Protein AF-U2QZF7-F1 (afdb_monomer_lite)

Organism: NCBI:txid1358026

Sequence (308 aa):
RGEPVLGALAGLLAVGCAVSVSFPDTWRPTALLDFALPALGLVAVTAIVTIAENAITTKERPIGIMWDLMCFLPRAGHPYGPPCYAERVIPELRGRVVGWLETDLLKGKIVDGRDIRTETQRADDELAALGTAQRRKVVLSAHSLGGVLAVSCLFTLGADAKDGLRNVGLLTYGTQLRAFFGRFFPELFGGEVLGVRKSQGPSLWAADPWLKQVNRDQTAPPVVRPGDGPEPTLRELLTQPDGEIAWINLWRRTDYLGFPDDSYDDNDIDRGADEFGPTRYLVKVATHPGYPASAQYMTALRDLARKI

Secondary structure (DSSP, 8-state):
--HHHHHHHHHHHHHHHHHHHHS-GGGS-HHHHHHHHHHHHHHHHHHHHHHHHHTTT-SS-HHHHHHHHHHHS-GGG-TTSPPPTHHHHHHHHHHHHHHHHHTTTTTTTEETTEE---HHHHHHHHHHHHHS--S--EEEEEETTHHHHHHHHHHTSS--STT--TTEEEEEES--IIIIIHHH-HHHHSHHHHTSPPPPPPPSSSSSTTHHHHHHHHHSPPP-----SSS--HHHHTB-TTS-BSEEEEE-TT-SS---SS-SSS-SSEEEPPSB-SS-SS--B--SS-GGGSHHHHHHHHHHHHH-

Radius of gyration: 21.59 Å; chains: 1; bounding box: 57×53×60 Å

Foldseek 3Di:
DCVVVLVVLVVVVCVVLQCLQADAPVPPPPVVVVVVLVVVVVSVVVVLVVQVVVVVPDPDCPVVVVLLVQLCDPCVSDVPGDHNCLVPLLVVVLCVQQCQLLVVVCVVQQDPNDRNDDPVRSLVSQQCSAAPDGPGAEELAAAECRLVSVLSSLVVRSAFDQLRRQRYAYEYELYCLQSRVCSVPVVRRNCLQQQADHAHGFDPPDPGRCVVQQVCLVPPDDDPGDDPDSTYHNQRNQQHPVRQGRAAYEYEPQEPRGDDSHGNDDDRHYDYWDQWAPDDPDIDGDYSPDRCRTPVVVVSVVVSNVSD

Structure (mmCIF, N/CA/C/O backbone):
data_AF-U2QZF7-F1
#
_entry.id   AF-U2QZF7-F1
#
loop_
_atom_site.group_PDB
_atom_site.id
_atom_site.type_symbol
_atom_site.label_atom_id
_atom_site.label_alt_id
_atom_site.label_comp_id
_atom_site.label_asym_id
_atom_site.label_entity_id
_atom_site.label_seq_id
_atom_site.pdbx_PDB_ins_code
_atom_site.Cartn_x
_atom_site.Cartn_y
_atom_site.Cartn_z
_atom_site.occupancy
_atom_site.B_iso_or_equiv
_atom_site.auth_seq_id
_atom_site.auth_comp_id
_atom_site.auth_asym_id
_atom_site.auth_atom_id
_atom_site.pdbx_PDB_model_num
ATOM 1 N N . ARG A 1 1 ? 23.849 29.623 -19.445 1.00 41.28 1 ARG A N 1
ATOM 2 C CA . ARG A 1 1 ? 25.212 29.025 -19.353 1.00 41.28 1 ARG A CA 1
ATOM 3 C C . ARG A 1 1 ? 25.317 27.864 -18.335 1.00 41.28 1 ARG A C 1
ATOM 5 O O . ARG A 1 1 ? 26.413 27.356 -18.166 1.00 41.28 1 ARG A O 1
ATOM 12 N N . GLY A 1 2 ? 24.222 27.400 -17.704 1.00 37.38 2 GLY A N 1
ATOM 13 C CA . GLY A 1 2 ? 24.235 26.313 -16.701 1.00 37.38 2 GLY A CA 1
ATOM 14 C C . GLY A 1 2 ? 23.751 24.932 -17.179 1.00 37.38 2 GLY A C 1
ATOM 15 O O . GLY A 1 2 ? 23.774 23.985 -16.401 1.00 37.38 2 GLY A O 1
ATOM 16 N N . GLU A 1 3 ? 23.343 24.793 -18.445 1.00 38.53 3 GLU A N 1
ATOM 17 C CA . GLU A 1 3 ? 22.803 23.544 -19.018 1.00 38.53 3 GLU A CA 1
ATOM 18 C C . GLU A 1 3 ? 23.708 22.299 -18.856 1.00 38.53 3 GLU A C 1
ATOM 20 O O . GLU A 1 3 ? 23.187 21.259 -18.450 1.00 38.53 3 GLU A O 1
ATOM 25 N N . PRO A 1 4 ? 25.044 22.353 -19.070 1.00 42.84 4 PRO A N 1
ATOM 26 C CA . PRO A 1 4 ? 25.890 21.163 -18.911 1.00 42.84 4 PRO A CA 1
ATOM 27 C C . PRO A 1 4 ? 26.116 20.768 -17.442 1.00 42.84 4 PRO A C 1
ATOM 29 O O . PRO A 1 4 ? 26.322 19.595 -17.143 1.00 42.84 4 PRO A O 1
ATOM 32 N N . VAL A 1 5 ? 26.038 21.726 -16.513 1.00 38.56 5 VAL A N 1
ATOM 33 C CA . VAL A 1 5 ? 26.209 21.476 -15.072 1.00 38.56 5 VAL A CA 1
ATOM 34 C C . VAL A 1 5 ? 24.957 20.809 -14.496 1.00 38.56 5 VAL A C 1
ATOM 36 O O . VAL A 1 5 ? 25.068 19.876 -13.708 1.00 38.56 5 VAL A O 1
ATOM 39 N N . LEU A 1 6 ? 23.766 21.209 -14.958 1.00 35.69 6 LEU A N 1
ATOM 40 C CA . LEU A 1 6 ? 22.497 20.591 -14.563 1.00 35.69 6 LEU A CA 1
ATOM 41 C C . LEU A 1 6 ? 22.391 19.129 -15.037 1.00 35.69 6 LEU A C 1
ATOM 43 O O . LEU A 1 6 ? 21.962 18.262 -14.278 1.00 35.69 6 LEU A O 1
ATOM 47 N N . GLY A 1 7 ? 22.843 18.845 -16.265 1.00 38.22 7 GLY A N 1
ATOM 48 C CA . GLY A 1 7 ? 22.921 17.482 -16.800 1.00 38.22 7 GLY A CA 1
ATOM 49 C C . GLY A 1 7 ? 23.923 16.599 -16.049 1.00 38.22 7 GLY A C 1
ATOM 50 O O . GLY A 1 7 ? 23.625 15.442 -15.757 1.00 38.22 7 GLY A O 1
ATOM 51 N N . ALA A 1 8 ? 25.076 17.153 -15.659 1.00 40.72 8 ALA A N 1
ATOM 52 C CA . ALA A 1 8 ? 26.069 16.440 -14.855 1.00 40.72 8 ALA A CA 1
ATOM 53 C C . ALA A 1 8 ? 25.543 16.095 -13.448 1.00 40.72 8 ALA A C 1
ATOM 55 O O . ALA A 1 8 ? 25.785 15.000 -12.947 1.00 40.72 8 ALA A O 1
ATOM 56 N N . LEU A 1 9 ? 24.771 16.991 -12.831 1.00 38.56 9 LEU A N 1
ATOM 57 C CA . LEU A 1 9 ? 24.194 16.794 -11.499 1.00 38.56 9 LEU A CA 1
ATOM 58 C C . LEU A 1 9 ? 23.001 15.826 -11.494 1.00 38.56 9 LEU A C 1
ATOM 60 O O . LEU A 1 9 ? 22.918 14.975 -10.609 1.00 38.56 9 LEU A O 1
ATOM 64 N N . ALA A 1 10 ? 22.127 15.885 -12.506 1.00 41.00 10 ALA A N 1
ATOM 65 C CA . ALA A 1 10 ? 21.089 14.872 -12.721 1.00 41.00 10 ALA A CA 1
ATOM 66 C C . ALA A 1 10 ? 21.707 13.487 -12.978 1.00 41.00 10 ALA A C 1
ATOM 68 O O . ALA A 1 10 ? 21.227 12.489 -12.443 1.00 41.00 10 ALA A O 1
ATOM 69 N N . GLY A 1 11 ? 22.817 13.441 -13.723 1.00 42.62 11 GLY A N 1
ATOM 70 C CA . GLY A 1 11 ? 23.626 12.239 -13.903 1.00 42.62 11 GLY A CA 1
ATOM 71 C C . GLY A 1 11 ? 24.173 11.696 -12.581 1.00 42.62 11 GLY A C 1
ATOM 72 O O . GLY A 1 11 ? 24.039 10.509 -12.318 1.00 42.62 11 GLY A O 1
ATOM 73 N N . LEU A 1 12 ? 24.723 12.546 -11.709 1.00 46.19 12 LEU A N 1
ATOM 74 C CA . LEU A 1 12 ? 25.279 12.123 -10.416 1.00 46.19 12 LEU A CA 1
ATOM 75 C C . LEU A 1 12 ? 24.207 11.669 -9.408 1.00 46.19 12 LEU A C 1
ATOM 77 O O . LEU A 1 12 ? 24.431 10.692 -8.695 1.00 46.19 12 LEU A O 1
ATOM 81 N N . LEU A 1 13 ? 23.029 12.305 -9.379 1.00 45.34 13 LEU A N 1
ATOM 82 C CA . LEU A 1 13 ? 21.883 11.846 -8.580 1.00 45.34 13 LEU A CA 1
ATOM 83 C C . LEU A 1 13 ? 21.345 10.509 -9.103 1.00 45.34 13 LEU A C 1
ATOM 85 O O . LEU A 1 13 ? 21.126 9.584 -8.322 1.00 45.34 13 LEU A O 1
ATOM 89 N N . ALA A 1 14 ? 21.191 10.386 -10.425 1.00 49.75 14 ALA A N 1
ATOM 90 C CA . ALA A 1 14 ? 20.812 9.132 -11.064 1.00 49.75 14 ALA A CA 1
ATOM 91 C C . ALA A 1 14 ? 21.833 8.029 -10.757 1.00 49.75 14 ALA A C 1
ATOM 93 O O . ALA A 1 14 ? 21.424 6.911 -10.472 1.00 49.75 14 ALA A O 1
ATOM 94 N N . VAL A 1 15 ? 23.134 8.346 -10.721 1.00 52.59 15 VAL A N 1
ATOM 95 C CA . VAL A 1 15 ? 24.200 7.422 -10.302 1.00 52.59 15 VAL A CA 1
ATOM 96 C C . VAL A 1 15 ? 24.070 7.054 -8.823 1.00 52.59 15 VAL A C 1
ATOM 98 O O . VAL A 1 15 ? 24.152 5.875 -8.500 1.00 52.59 15 VAL A O 1
ATOM 101 N N . GLY A 1 16 ? 23.808 8.003 -7.922 1.00 54.97 16 GLY A N 1
ATOM 102 C CA . GLY A 1 16 ? 23.610 7.716 -6.496 1.00 54.97 16 GLY A CA 1
ATOM 103 C C . GLY A 1 16 ? 22.400 6.812 -6.235 1.00 54.97 16 GLY A C 1
ATOM 104 O O . GLY A 1 16 ? 22.513 5.804 -5.531 1.00 54.97 16 GLY A O 1
ATOM 105 N N . CYS A 1 17 ? 21.257 7.117 -6.856 1.00 54.41 17 CYS A N 1
ATOM 106 C CA . CYS A 1 17 ? 20.067 6.267 -6.816 1.00 54.41 17 CYS A CA 1
ATOM 107 C C . CYS A 1 17 ? 20.345 4.903 -7.456 1.00 54.41 17 CYS A C 1
ATOM 109 O O . CYS A 1 17 ? 20.057 3.879 -6.845 1.00 54.41 17 CYS A O 1
ATOM 111 N N . ALA A 1 18 ? 20.969 4.866 -8.634 1.00 59.00 18 ALA A N 1
ATOM 112 C CA . ALA A 1 18 ? 21.353 3.634 -9.312 1.00 59.00 18 ALA A CA 1
ATOM 113 C C . ALA A 1 18 ? 22.257 2.762 -8.436 1.00 59.00 18 ALA A C 1
ATOM 115 O O . ALA A 1 18 ? 22.011 1.565 -8.333 1.00 59.00 18 ALA A O 1
ATOM 116 N N . VAL A 1 19 ? 23.250 3.333 -7.753 1.00 61.12 19 VAL A N 1
ATOM 117 C CA . VAL A 1 19 ? 24.131 2.601 -6.833 1.00 61.12 19 VAL A CA 1
ATOM 118 C C . VAL A 1 19 ? 23.341 2.085 -5.626 1.00 61.12 19 VAL A C 1
ATOM 120 O O . VAL A 1 19 ? 23.427 0.910 -5.278 1.00 61.12 19 VAL A O 1
ATOM 123 N N . SER A 1 20 ? 22.502 2.927 -5.032 1.00 59.72 20 SER A N 1
ATOM 124 C CA . SER A 1 20 ? 21.729 2.571 -3.839 1.00 59.72 20 SER A CA 1
ATOM 125 C C . SER A 1 20 ? 20.694 1.478 -4.116 1.00 59.72 20 SER A C 1
ATOM 127 O O . SER A 1 20 ? 20.504 0.582 -3.297 1.00 59.72 20 SER A O 1
ATOM 129 N N . VAL A 1 21 ? 20.063 1.495 -5.295 1.00 60.09 21 VAL A N 1
ATOM 130 C CA . VAL A 1 21 ? 19.147 0.423 -5.703 1.00 60.09 21 VAL A CA 1
ATOM 131 C C . VAL A 1 21 ? 19.920 -0.795 -6.201 1.00 60.09 21 VAL A C 1
ATOM 133 O O . VAL A 1 21 ? 19.488 -1.900 -5.920 1.00 60.09 21 VAL A O 1
ATOM 136 N N . SER A 1 22 ? 21.048 -0.667 -6.898 1.00 66.56 22 SER A N 1
ATOM 137 C CA . SER A 1 22 ? 21.681 -1.821 -7.569 1.00 66.56 22 SER A CA 1
ATOM 138 C C . SER A 1 22 ? 22.602 -2.647 -6.671 1.00 66.56 22 SER A C 1
ATOM 140 O O . SER A 1 22 ? 22.793 -3.834 -6.939 1.00 66.56 22 SER A O 1
ATOM 142 N N . PHE A 1 23 ? 23.156 -2.070 -5.599 1.00 62.41 23 PHE A N 1
ATOM 143 C CA . PHE A 1 23 ? 24.130 -2.754 -4.740 1.00 62.41 23 PHE A CA 1
ATOM 144 C C . PHE A 1 23 ? 23.507 -3.264 -3.418 1.00 62.41 23 PHE A C 1
ATOM 146 O O . PHE A 1 23 ? 22.644 -2.593 -2.847 1.00 62.41 23 PHE A O 1
ATOM 153 N N . PRO A 1 24 ? 23.892 -4.459 -2.918 1.00 60.84 24 PRO A N 1
ATOM 154 C CA . PRO A 1 24 ? 23.435 -4.989 -1.625 1.00 60.84 24 PRO A CA 1
ATOM 155 C C . PRO A 1 24 ? 23.947 -4.168 -0.432 1.00 60.84 24 PRO A C 1
ATOM 157 O O . PRO A 1 24 ? 25.057 -3.647 -0.497 1.00 60.84 24 PRO A O 1
ATOM 160 N N . ASP A 1 25 ? 23.205 -4.143 0.681 1.00 58.28 25 ASP A N 1
ATOM 161 C CA . ASP A 1 25 ? 23.531 -3.365 1.897 1.00 58.28 25 ASP A CA 1
ATOM 162 C C . ASP A 1 25 ? 24.946 -3.633 2.426 1.00 58.28 25 ASP A C 1
ATOM 164 O O . ASP A 1 25 ? 25.674 -2.710 2.771 1.00 58.28 25 ASP A O 1
ATOM 168 N N . THR A 1 26 ? 25.389 -4.889 2.370 1.00 55.72 26 THR A N 1
ATOM 169 C CA . THR A 1 26 ? 26.736 -5.334 2.768 1.00 55.72 26 THR A CA 1
ATOM 170 C C . THR A 1 26 ? 27.878 -4.774 1.913 1.00 55.72 26 THR A C 1
ATOM 172 O O 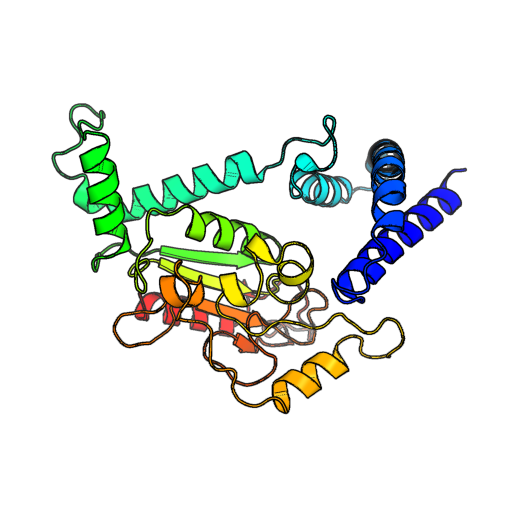. THR A 1 26 ? 29.030 -4.828 2.324 1.00 55.72 26 THR A O 1
ATOM 175 N N . TRP A 1 27 ? 27.582 -4.300 0.700 1.00 55.81 27 TRP A N 1
ATOM 176 C CA . TRP A 1 27 ? 28.561 -3.785 -0.266 1.00 55.81 27 TRP A CA 1
ATOM 177 C C . TRP A 1 27 ? 28.360 -2.286 -0.535 1.00 55.81 27 TRP A C 1
ATOM 179 O O . TRP A 1 27 ? 29.022 -1.737 -1.415 1.00 55.81 27 TRP A O 1
ATOM 189 N N . ARG A 1 28 ? 27.460 -1.609 0.197 1.00 58.34 28 ARG A N 1
ATOM 190 C CA . ARG A 1 28 ? 27.312 -0.151 0.120 1.00 58.34 28 ARG A CA 1
ATOM 191 C C . ARG A 1 28 ? 28.533 0.488 0.797 1.00 58.34 28 ARG A C 1
ATOM 193 O O . ARG A 1 28 ? 28.709 0.303 2.000 1.00 58.34 28 ARG A O 1
ATOM 200 N N . PRO A 1 29 ? 29.398 1.217 0.071 1.00 53.28 29 PRO A N 1
ATOM 201 C CA . PRO A 1 29 ? 30.575 1.824 0.677 1.00 53.28 29 PRO A CA 1
ATOM 202 C C . PRO A 1 29 ? 30.134 2.963 1.608 1.00 53.28 29 PRO A C 1
ATOM 204 O O . PRO A 1 29 ? 29.751 4.037 1.152 1.00 53.28 29 PRO A O 1
ATOM 207 N N . THR A 1 30 ? 30.176 2.729 2.919 1.00 55.09 30 THR A N 1
ATOM 208 C CA . THR A 1 30 ? 29.737 3.678 3.961 1.00 55.09 30 THR A CA 1
ATOM 209 C C . THR A 1 30 ? 30.506 5.001 3.912 1.00 55.09 30 THR A C 1
ATOM 211 O O . THR A 1 30 ? 29.898 6.062 3.990 1.00 55.09 30 THR A O 1
ATOM 214 N N . ALA A 1 31 ? 31.808 4.959 3.611 1.00 51.44 31 ALA A N 1
ATOM 215 C CA . ALA A 1 31 ? 32.648 6.147 3.414 1.00 51.44 31 ALA A CA 1
ATOM 216 C C . ALA A 1 31 ? 32.224 7.039 2.223 1.00 51.44 31 ALA A C 1
ATOM 218 O O . ALA A 1 31 ? 32.618 8.201 2.141 1.00 51.44 31 ALA A O 1
ATOM 219 N N . LEU A 1 32 ? 31.435 6.506 1.283 1.00 49.81 32 LEU A N 1
ATOM 220 C CA . LEU A 1 32 ? 30.950 7.240 0.111 1.00 49.81 32 LEU A CA 1
ATOM 221 C C . LEU A 1 32 ? 29.643 7.996 0.414 1.00 49.81 32 LEU A C 1
ATOM 223 O O . LEU A 1 32 ? 29.391 9.041 -0.180 1.00 49.81 32 LEU A O 1
ATOM 227 N N . LEU A 1 33 ? 28.841 7.506 1.367 1.00 48.25 33 LEU A N 1
ATOM 228 C CA . LEU A 1 33 ? 27.606 8.150 1.833 1.00 48.25 33 LEU A CA 1
ATOM 229 C C . LEU A 1 33 ? 27.891 9.408 2.674 1.00 48.25 33 LEU A C 1
ATOM 231 O O . LEU A 1 33 ? 27.196 10.412 2.505 1.00 48.25 33 LEU A O 1
ATOM 235 N N . ASP A 1 34 ? 28.960 9.393 3.477 1.00 47.97 34 ASP A N 1
ATOM 236 C CA . ASP A 1 34 ? 29.381 10.524 4.325 1.00 47.97 34 ASP A CA 1
ATOM 237 C C . ASP A 1 34 ? 29.822 11.759 3.517 1.00 47.97 34 ASP A C 1
ATOM 239 O O . ASP A 1 34 ? 29.618 12.898 3.938 1.00 47.97 34 ASP A O 1
ATOM 243 N N . PHE A 1 35 ? 30.370 11.554 2.314 1.00 48.06 35 PHE A N 1
ATOM 244 C CA . PHE A 1 35 ? 30.679 12.634 1.367 1.00 48.06 35 PHE A CA 1
ATOM 245 C C . PHE A 1 35 ? 29.492 13.000 0.463 1.00 48.06 35 PHE A C 1
ATOM 247 O O . PHE A 1 35 ? 29.371 14.151 0.036 1.00 48.06 35 PHE A O 1
ATOM 254 N N . ALA A 1 36 ? 28.608 12.044 0.162 1.00 45.66 36 ALA A N 1
ATOM 255 C CA . ALA A 1 36 ? 27.492 12.246 -0.759 1.00 45.66 36 ALA A CA 1
ATOM 256 C C . ALA A 1 36 ? 26.391 13.145 -0.180 1.00 45.66 36 ALA A C 1
ATOM 258 O O . ALA A 1 36 ? 25.839 13.965 -0.907 1.00 45.66 36 ALA A O 1
ATOM 259 N N . LEU A 1 37 ? 26.088 13.044 1.114 1.00 49.53 37 LEU A N 1
ATOM 260 C CA . LEU A 1 37 ? 25.020 13.809 1.776 1.00 49.53 37 LEU A CA 1
ATOM 261 C C . LEU A 1 37 ? 25.187 15.347 1.716 1.00 49.53 37 LEU A C 1
ATOM 263 O O . LEU A 1 37 ? 24.267 16.021 1.241 1.00 49.53 37 LEU A O 1
ATOM 267 N N . PRO A 1 38 ? 26.327 15.942 2.118 1.00 47.41 38 PRO A N 1
ATOM 268 C CA . PRO A 1 38 ? 26.520 17.394 2.025 1.00 47.41 38 PRO A CA 1
ATOM 269 C C . PRO A 1 38 ? 26.629 17.883 0.572 1.00 47.41 38 PRO A C 1
ATOM 271 O O . PRO A 1 38 ? 26.157 18.976 0.246 1.00 47.41 38 PRO A O 1
ATOM 274 N N . ALA A 1 39 ? 27.182 17.059 -0.325 1.00 44.62 39 ALA A N 1
ATOM 275 C CA . ALA A 1 39 ? 27.228 17.354 -1.754 1.00 44.62 39 ALA A CA 1
ATOM 276 C C . ALA A 1 39 ? 25.820 17.357 -2.383 1.00 44.62 39 ALA A C 1
ATOM 278 O O . ALA A 1 39 ? 25.485 18.274 -3.130 1.00 44.62 39 ALA A O 1
ATOM 279 N N . LEU A 1 40 ? 24.959 16.401 -2.020 1.00 49.00 40 LEU A N 1
ATOM 280 C CA . LEU A 1 40 ? 23.551 16.345 -2.429 1.00 49.00 40 LEU A CA 1
ATOM 281 C C . LEU A 1 40 ? 22.751 17.553 -1.918 1.00 49.00 40 LEU A C 1
ATOM 283 O O . LEU A 1 40 ? 21.916 18.080 -2.652 1.00 49.00 40 LEU A O 1
ATOM 287 N N . GLY A 1 41 ? 23.039 18.039 -0.705 1.00 45.03 41 GLY A N 1
ATOM 288 C CA . GLY A 1 41 ? 22.410 19.239 -0.139 1.00 45.03 41 GLY A CA 1
ATOM 289 C C . GLY A 1 41 ? 22.711 20.515 -0.934 1.00 45.03 41 GLY A C 1
ATOM 290 O O . GLY A 1 41 ? 21.801 21.281 -1.254 1.00 45.03 41 GLY A O 1
ATOM 291 N N . LEU A 1 42 ? 23.971 20.719 -1.330 1.00 45.69 42 LEU A N 1
ATOM 292 C CA . LEU A 1 42 ? 24.377 21.871 -2.146 1.00 45.69 42 LEU A CA 1
ATOM 293 C C . LEU A 1 42 ? 23.785 21.800 -3.568 1.00 45.69 42 LEU A C 1
ATOM 295 O O . LEU A 1 42 ? 23.386 22.811 -4.153 1.00 45.69 42 LEU A O 1
ATOM 299 N N . VAL A 1 43 ? 23.665 20.583 -4.101 1.00 47.41 43 VAL A N 1
ATOM 300 C CA . VAL A 1 43 ? 23.055 20.296 -5.406 1.00 47.41 43 VAL A CA 1
ATOM 301 C C . VAL A 1 43 ? 21.543 20.532 -5.386 1.00 47.41 43 VAL A C 1
ATOM 303 O O . VAL A 1 43 ? 21.013 21.116 -6.331 1.00 47.41 43 VAL A O 1
ATOM 306 N N . ALA A 1 44 ? 20.857 20.183 -4.294 1.00 44.62 44 ALA A N 1
ATOM 307 C CA . ALA A 1 44 ? 19.429 20.434 -4.113 1.00 44.62 44 ALA A CA 1
ATOM 308 C C . ALA A 1 44 ? 19.104 21.936 -4.073 1.00 44.62 44 ALA A C 1
ATOM 310 O O . ALA A 1 44 ? 18.205 22.387 -4.779 1.00 44.62 44 ALA A O 1
ATOM 311 N N . VAL A 1 45 ? 19.873 22.734 -3.320 1.00 45.06 45 VAL A N 1
ATOM 312 C CA . VAL A 1 45 ? 19.686 24.199 -3.259 1.00 45.06 45 VAL A CA 1
ATOM 313 C C . VAL A 1 45 ? 19.854 24.830 -4.643 1.00 45.06 45 VAL A C 1
ATOM 315 O O . VAL A 1 45 ? 19.062 25.679 -5.050 1.00 45.06 45 VAL A O 1
ATOM 318 N N . THR A 1 46 ? 20.838 24.362 -5.406 1.00 43.22 46 THR A N 1
ATOM 319 C CA . THR A 1 46 ? 21.126 24.894 -6.743 1.00 43.22 46 THR A CA 1
ATOM 320 C C . THR A 1 46 ? 20.066 24.471 -7.775 1.00 43.22 46 THR A C 1
ATOM 322 O O . THR A 1 46 ? 19.723 25.261 -8.658 1.00 43.22 46 THR A O 1
ATOM 325 N N . ALA A 1 47 ? 19.488 23.270 -7.635 1.00 43.66 47 ALA A N 1
ATOM 326 C CA . ALA A 1 47 ? 18.398 22.753 -8.470 1.00 43.66 47 ALA A CA 1
ATOM 327 C C . ALA A 1 47 ? 17.063 23.487 -8.243 1.00 43.66 47 ALA A C 1
ATOM 329 O O . ALA A 1 47 ? 16.338 23.766 -9.198 1.00 43.66 47 ALA A O 1
ATOM 330 N N . ILE A 1 48 ? 16.751 23.861 -6.997 1.00 44.81 48 ILE A N 1
ATOM 331 C CA . ILE A 1 48 ? 15.545 24.642 -6.668 1.00 44.81 48 ILE A CA 1
ATOM 332 C C . ILE A 1 48 ? 15.581 26.008 -7.362 1.00 44.81 48 ILE A C 1
ATOM 334 O O . ILE A 1 48 ? 14.589 26.422 -7.961 1.00 44.81 48 ILE A O 1
ATOM 338 N N . VAL A 1 49 ? 16.732 26.687 -7.324 1.00 43.81 49 VAL A N 1
ATOM 339 C CA . VAL A 1 49 ? 16.908 28.014 -7.935 1.00 43.81 49 VAL A CA 1
ATOM 340 C C . VAL A 1 49 ? 16.735 27.947 -9.456 1.00 43.81 49 VAL A C 1
ATOM 342 O O . VAL A 1 49 ? 16.007 28.748 -10.033 1.00 43.81 49 VAL A O 1
ATOM 345 N N . THR A 1 50 ? 17.303 26.934 -10.110 1.00 41.91 50 THR A N 1
ATOM 346 C CA . THR A 1 50 ? 17.214 26.776 -11.575 1.00 41.91 50 THR A CA 1
ATOM 347 C C . THR A 1 50 ? 15.840 26.315 -12.060 1.00 41.91 50 THR A C 1
ATOM 349 O O . THR A 1 50 ? 15.429 26.630 -13.178 1.00 41.91 50 THR A O 1
ATOM 352 N N . ILE A 1 51 ? 15.088 25.598 -11.229 1.00 43.69 51 ILE A N 1
ATOM 353 C CA . ILE A 1 51 ? 13.737 25.147 -11.573 1.00 43.69 51 ILE A CA 1
ATOM 354 C C . ILE A 1 51 ? 12.702 26.242 -11.323 1.00 43.69 51 ILE A C 1
ATOM 356 O O . ILE A 1 51 ? 11.754 26.356 -12.099 1.00 43.69 51 ILE A O 1
ATOM 360 N N . ALA A 1 52 ? 12.929 27.109 -10.335 1.00 42.38 52 ALA A N 1
ATOM 361 C CA . ALA A 1 52 ? 12.187 28.357 -10.192 1.00 42.38 52 ALA A CA 1
ATOM 362 C C . ALA A 1 52 ? 12.391 29.289 -11.403 1.00 42.38 52 ALA A C 1
ATOM 364 O O . ALA A 1 52 ? 11.445 29.943 -11.831 1.00 42.38 52 ALA A O 1
ATOM 365 N N . GLU A 1 53 ? 13.582 29.296 -12.009 1.00 42.72 53 GLU A N 1
ATOM 366 C CA . GLU A 1 53 ? 13.872 30.077 -13.219 1.00 42.72 53 GLU A CA 1
ATOM 367 C C . GLU A 1 53 ? 13.245 29.465 -14.494 1.00 42.72 53 GLU A C 1
ATOM 369 O O . GLU A 1 53 ? 12.664 30.192 -15.299 1.00 42.72 53 GLU A O 1
ATOM 374 N N . ASN A 1 54 ? 13.261 28.133 -14.659 1.00 40.22 54 ASN A N 1
ATOM 375 C CA . ASN A 1 54 ? 12.630 27.434 -15.801 1.00 40.22 54 ASN A CA 1
ATOM 376 C C . ASN A 1 54 ? 11.093 27.330 -15.716 1.00 40.22 54 ASN A C 1
ATOM 378 O O . ASN A 1 54 ? 10.409 27.125 -16.724 1.00 40.22 54 ASN A O 1
ATOM 382 N N . ALA A 1 55 ? 10.521 27.507 -14.525 1.00 40.56 55 ALA A N 1
ATOM 383 C CA . ALA A 1 55 ? 9.080 27.652 -14.320 1.00 40.56 55 ALA A CA 1
ATOM 384 C C . ALA A 1 55 ? 8.477 28.845 -15.054 1.00 40.56 55 ALA A C 1
ATOM 386 O O . ALA A 1 55 ? 7.302 28.835 -15.417 1.00 40.56 55 ALA A O 1
ATOM 387 N N . ILE A 1 56 ? 9.290 29.882 -15.242 1.00 46.75 56 ILE A N 1
ATOM 388 C CA . ILE A 1 56 ? 8.868 31.155 -15.811 1.00 46.75 56 ILE A CA 1
ATOM 389 C C . ILE A 1 56 ? 8.706 31.029 -17.340 1.00 46.75 56 ILE A C 1
ATOM 391 O O . ILE A 1 56 ? 8.018 31.844 -17.952 1.00 46.75 56 ILE A O 1
ATOM 395 N N . THR A 1 57 ? 9.262 29.980 -17.967 1.00 54.22 57 THR A N 1
ATOM 396 C CA . THR A 1 57 ? 9.331 29.832 -19.433 1.00 54.22 57 THR A CA 1
ATOM 397 C C . THR A 1 57 ? 8.521 28.665 -20.021 1.00 54.22 57 THR A C 1
ATOM 399 O O . THR A 1 57 ? 8.303 28.652 -21.233 1.00 54.22 57 THR A O 1
ATOM 402 N N . THR A 1 58 ? 7.990 27.731 -19.217 1.00 42.75 58 THR A N 1
ATOM 403 C CA . THR A 1 58 ? 7.236 26.553 -19.714 1.00 42.75 58 THR A CA 1
ATOM 404 C C . THR A 1 58 ? 5.835 26.458 -19.091 1.00 42.75 58 THR A C 1
ATOM 406 O O . THR A 1 58 ? 5.690 26.473 -17.875 1.00 42.75 58 THR A O 1
ATOM 409 N N . LYS A 1 59 ? 4.777 26.340 -19.912 1.00 47.16 59 LYS A N 1
ATOM 410 C CA . LYS A 1 59 ? 3.360 26.337 -19.468 1.00 47.16 59 LYS A CA 1
ATOM 411 C C . LYS A 1 59 ? 2.868 25.042 -18.783 1.00 47.16 59 LYS A C 1
ATOM 413 O O . LYS A 1 59 ? 1.703 24.990 -18.395 1.00 47.16 59 LYS A O 1
ATOM 418 N N . GLU A 1 60 ? 3.708 24.028 -18.578 1.00 47.94 60 GLU A N 1
ATOM 419 C CA . GLU A 1 60 ? 3.357 22.804 -17.834 1.00 47.94 60 GLU A CA 1
ATOM 420 C C . GLU A 1 60 ? 4.335 22.563 -16.690 1.00 47.94 60 GLU A C 1
ATOM 422 O O . GLU A 1 60 ? 5.507 22.849 -16.867 1.00 47.94 60 GLU A O 1
ATOM 427 N N . ARG A 1 61 ? 3.822 22.069 -15.547 1.00 57.34 61 ARG A N 1
ATOM 428 C CA . ARG A 1 61 ? 4.310 22.185 -14.151 1.00 57.34 61 ARG A CA 1
ATOM 429 C C . ARG A 1 61 ? 5.363 21.124 -13.719 1.00 57.34 61 ARG A C 1
ATOM 431 O O . ARG A 1 61 ? 4.993 20.202 -12.990 1.00 57.34 61 ARG A O 1
ATOM 438 N N . PRO A 1 62 ? 6.675 21.235 -14.009 1.00 56.00 62 PRO A N 1
ATOM 439 C CA . PRO A 1 62 ? 7.669 20.238 -13.602 1.00 56.00 62 PRO A CA 1
ATOM 440 C C . PRO A 1 62 ? 8.147 20.528 -12.165 1.00 56.00 62 PRO A C 1
ATOM 442 O O . PRO A 1 62 ? 8.527 19.626 -11.426 1.00 56.00 62 PRO A O 1
ATOM 445 N N . ILE A 1 63 ? 8.024 21.790 -11.730 1.00 57.47 63 ILE A N 1
ATOM 446 C CA . ILE A 1 63 ? 8.319 22.266 -10.374 1.00 57.47 63 ILE A CA 1
ATOM 447 C C . ILE A 1 63 ? 7.410 21.601 -9.358 1.00 57.47 63 ILE A C 1
ATOM 449 O O . ILE A 1 63 ? 7.871 21.274 -8.278 1.00 57.47 63 ILE A O 1
ATOM 453 N N . GLY A 1 64 ? 6.137 21.379 -9.700 1.00 54.47 64 GLY A N 1
ATOM 454 C CA . GLY A 1 64 ? 5.189 20.742 -8.790 1.00 54.47 64 GLY A CA 1
ATOM 455 C C . GLY A 1 64 ? 5.603 19.315 -8.447 1.00 54.47 64 GLY A C 1
ATOM 456 O O . GLY A 1 64 ? 5.603 18.958 -7.280 1.00 54.47 64 GLY A O 1
ATOM 457 N N . ILE A 1 65 ? 6.029 18.535 -9.445 1.00 58.06 65 ILE A N 1
ATOM 458 C CA . ILE A 1 65 ? 6.485 17.150 -9.257 1.00 58.06 65 ILE A CA 1
ATOM 459 C C . ILE A 1 65 ? 7.803 17.112 -8.484 1.00 58.06 65 ILE A C 1
ATOM 461 O O . ILE A 1 65 ? 7.958 16.305 -7.573 1.00 58.06 65 ILE A O 1
ATOM 465 N N . MET A 1 66 ? 8.753 17.991 -8.813 1.00 57.97 66 MET A N 1
ATOM 466 C CA . MET A 1 66 ? 9.996 18.054 -8.048 1.00 57.97 66 MET A CA 1
ATOM 467 C C . MET A 1 66 ? 9.738 18.479 -6.600 1.00 57.97 66 MET A C 1
ATOM 469 O O . MET A 1 66 ? 10.273 17.868 -5.683 1.00 57.97 66 MET A O 1
ATOM 473 N N . TRP A 1 67 ? 8.926 19.514 -6.394 1.00 63.34 67 TRP A N 1
ATOM 474 C CA . TRP A 1 67 ? 8.560 19.984 -5.064 1.00 63.34 67 TRP A CA 1
ATOM 475 C C . TRP A 1 67 ? 7.859 18.887 -4.262 1.00 63.34 67 TRP A C 1
ATOM 477 O O . TRP A 1 67 ? 8.174 18.702 -3.091 1.00 63.34 67 TRP A O 1
ATOM 487 N N . ASP A 1 68 ? 6.973 18.121 -4.901 1.00 65.50 68 ASP A N 1
ATOM 488 C CA . ASP A 1 68 ? 6.298 16.970 -4.301 1.00 65.50 68 ASP A CA 1
ATOM 489 C C . ASP A 1 68 ? 7.294 15.876 -3.888 1.00 65.50 68 ASP A C 1
ATOM 491 O O . ASP A 1 68 ? 7.279 15.443 -2.742 1.00 65.50 68 ASP A O 1
ATOM 495 N N . LEU A 1 69 ? 8.248 15.508 -4.751 1.00 64.38 69 LEU A N 1
ATOM 496 C CA . LEU A 1 69 ? 9.315 14.553 -4.413 1.00 64.38 69 LEU A CA 1
ATOM 497 C C . LEU A 1 69 ? 10.214 15.049 -3.272 1.00 64.38 69 LEU A C 1
ATOM 499 O O . LEU A 1 69 ? 10.586 14.278 -2.387 1.00 64.38 69 LEU A O 1
ATOM 503 N N . MET A 1 70 ? 10.553 16.338 -3.275 1.00 61.16 70 MET A N 1
ATOM 504 C CA . MET A 1 70 ? 11.358 16.959 -2.224 1.00 61.16 70 MET A CA 1
ATOM 505 C C . MET A 1 70 ? 10.629 16.995 -0.879 1.00 61.16 70 MET A C 1
ATOM 507 O O . MET A 1 70 ? 11.250 16.748 0.148 1.00 61.16 70 MET A O 1
ATOM 511 N N . CYS A 1 71 ? 9.327 17.287 -0.886 1.00 61.03 71 CYS A N 1
ATOM 512 C CA . CYS A 1 71 ? 8.482 17.290 0.309 1.00 61.03 71 CYS A CA 1
ATOM 513 C C . CYS A 1 71 ? 7.973 15.888 0.677 1.00 61.03 71 CYS A C 1
ATOM 515 O O . CYS A 1 71 ? 7.287 15.733 1.681 1.00 61.03 71 CYS A O 1
ATOM 517 N N . PHE A 1 72 ? 8.254 14.864 -0.123 1.00 64.06 72 PHE A N 1
ATOM 518 C CA . PHE A 1 72 ? 7.892 13.487 0.190 1.00 64.06 72 PHE A CA 1
ATOM 519 C C . PHE A 1 72 ? 8.946 12.819 1.080 1.00 64.06 72 PHE A C 1
ATOM 521 O O . PHE A 1 72 ? 8.596 12.093 2.008 1.00 64.06 72 PHE A O 1
ATOM 528 N N . LEU A 1 73 ? 10.236 13.077 0.840 1.00 60.41 73 LEU A N 1
ATOM 529 C CA . LEU A 1 73 ? 11.318 12.489 1.632 1.00 60.41 73 LEU A CA 1
ATOM 530 C C . LEU A 1 73 ? 11.486 13.211 2.987 1.00 60.41 73 LEU A C 1
ATOM 532 O O . LEU A 1 73 ? 11.365 14.435 3.052 1.00 60.41 73 LEU A O 1
ATOM 536 N N . PRO A 1 74 ? 11.766 12.479 4.083 1.00 55.44 74 PRO A N 1
ATOM 537 C CA . PRO A 1 74 ? 11.836 13.061 5.418 1.00 55.44 74 PRO A CA 1
ATOM 538 C C . PRO A 1 74 ? 12.971 14.087 5.539 1.00 55.44 74 PRO A C 1
ATOM 540 O O . PRO A 1 74 ? 14.082 13.885 5.045 1.00 55.44 74 PRO A O 1
ATOM 543 N N . ARG A 1 75 ? 12.719 15.159 6.304 1.00 57.88 75 ARG A N 1
ATOM 544 C CA . ARG A 1 75 ? 13.686 16.232 6.624 1.00 57.88 75 ARG A CA 1
ATOM 545 C C . ARG A 1 75 ? 14.946 15.733 7.354 1.00 57.88 75 ARG A C 1
ATOM 547 O O . ARG A 1 75 ? 15.903 16.486 7.509 1.00 57.88 75 ARG A O 1
ATOM 554 N N . ALA A 1 76 ? 14.977 14.461 7.758 1.00 53.84 76 ALA A N 1
ATOM 555 C CA . ALA A 1 76 ? 16.089 13.801 8.442 1.00 53.84 76 ALA A CA 1
ATOM 556 C C . ALA A 1 76 ? 17.448 13.957 7.730 1.00 53.84 76 ALA A C 1
ATOM 558 O O . ALA A 1 76 ? 18.480 13.950 8.393 1.00 53.84 76 ALA A O 1
ATOM 559 N N . GLY A 1 77 ? 17.463 14.141 6.404 1.00 54.00 77 GLY A N 1
ATOM 560 C CA . GLY A 1 77 ? 18.702 14.342 5.648 1.00 54.00 77 GLY A CA 1
ATOM 561 C C . GLY A 1 77 ? 19.327 15.737 5.779 1.00 54.00 77 GLY A C 1
ATOM 562 O O . GLY A 1 77 ? 20.529 15.874 5.561 1.00 54.00 77 GLY A O 1
ATOM 563 N N . HIS A 1 78 ? 18.549 16.783 6.104 1.00 54.03 78 HIS A N 1
ATOM 564 C CA . HIS A 1 78 ? 19.077 18.148 6.214 1.00 54.03 78 HIS A CA 1
ATOM 565 C C . HIS A 1 78 ? 18.117 19.113 6.946 1.00 54.03 78 HIS A C 1
ATOM 567 O O . HIS A 1 78 ? 16.946 19.214 6.568 1.00 54.03 78 HIS A O 1
ATOM 573 N N . PRO A 1 79 ? 18.592 19.933 7.909 1.00 61.19 79 PRO A N 1
ATOM 574 C CA . PRO A 1 79 ? 17.743 20.829 8.704 1.00 61.19 79 PRO A CA 1
ATOM 575 C C . PRO A 1 79 ? 17.012 21.897 7.880 1.00 61.19 79 PRO A C 1
ATOM 577 O O . PRO A 1 79 ? 15.988 22.403 8.329 1.00 61.19 79 PRO A O 1
ATOM 580 N N . TYR A 1 80 ? 17.478 22.220 6.673 1.00 62.56 80 TYR A N 1
ATOM 581 C CA . TYR A 1 80 ? 16.808 23.160 5.762 1.00 62.56 80 TYR A CA 1
ATOM 582 C C . TYR A 1 80 ? 15.973 22.477 4.666 1.00 62.56 80 TYR A C 1
ATOM 584 O O . TYR A 1 80 ? 15.495 23.155 3.759 1.00 62.56 80 TYR A O 1
ATOM 592 N N . GLY A 1 81 ? 15.813 21.149 4.717 1.00 62.41 81 GLY A N 1
ATOM 593 C CA . GLY A 1 81 ? 14.893 20.441 3.829 1.00 62.41 81 GLY A CA 1
ATOM 594 C C . GLY A 1 81 ? 13.454 20.946 4.012 1.00 62.41 81 GLY A C 1
ATOM 595 O O . GLY A 1 81 ? 13.082 21.312 5.135 1.00 62.41 81 GLY A O 1
ATOM 596 N N . PRO A 1 82 ? 12.650 21.008 2.934 1.00 63.16 82 PRO A N 1
ATOM 597 C CA . PRO A 1 82 ? 11.256 21.412 3.046 1.00 63.16 82 PRO A CA 1
ATOM 598 C C . PRO A 1 82 ? 10.491 20.451 3.977 1.00 63.16 82 PRO A C 1
ATOM 600 O O . PRO A 1 82 ? 10.868 19.282 4.086 1.00 63.16 82 PRO A O 1
ATOM 603 N N . PRO A 1 83 ? 9.442 20.922 4.680 1.00 68.12 83 PRO A N 1
ATOM 604 C CA . PRO A 1 83 ? 8.630 20.062 5.535 1.00 68.12 83 PRO A CA 1
ATOM 605 C C . PRO A 1 83 ? 8.070 18.880 4.748 1.00 68.12 83 PRO A C 1
ATOM 607 O O . PRO A 1 83 ? 7.564 19.057 3.635 1.00 68.12 83 PRO A O 1
ATOM 610 N N . CYS A 1 84 ? 8.144 17.687 5.334 1.00 78.12 84 CYS A N 1
ATOM 611 C CA . CYS A 1 84 ? 7.603 16.504 4.695 1.00 78.12 84 CYS A CA 1
ATOM 612 C C . CYS A 1 84 ? 6.072 16.565 4.756 1.00 78.12 84 CYS A C 1
ATOM 614 O O . CYS A 1 84 ? 5.500 16.650 5.844 1.00 78.12 84 CYS A O 1
ATOM 616 N N . TYR A 1 85 ? 5.372 16.504 3.620 1.00 80.88 85 TYR A N 1
ATOM 617 C CA . TYR A 1 85 ? 3.907 16.563 3.645 1.00 80.88 85 TYR A CA 1
ATOM 618 C C . TYR A 1 85 ? 3.294 15.333 4.324 1.00 80.88 85 TYR A C 1
ATOM 620 O O . TYR A 1 85 ? 2.148 15.395 4.770 1.00 80.88 85 TYR A O 1
ATOM 628 N N . ALA A 1 86 ? 4.037 14.226 4.429 1.00 83.06 86 ALA A N 1
ATOM 629 C CA . ALA A 1 86 ? 3.585 13.021 5.112 1.00 83.06 86 ALA A CA 1
ATOM 630 C C . ALA A 1 86 ? 3.296 13.280 6.603 1.00 83.06 86 ALA A C 1
ATOM 632 O O . ALA A 1 86 ? 2.357 12.688 7.131 1.00 83.06 86 ALA A O 1
ATOM 633 N N . GLU A 1 87 ? 3.992 14.239 7.238 1.00 84.75 87 GLU A N 1
ATOM 634 C CA . GLU A 1 87 ? 3.723 14.696 8.618 1.00 84.75 87 GLU A CA 1
ATOM 635 C C . GLU A 1 87 ? 2.290 15.214 8.797 1.00 84.75 87 GLU A C 1
ATOM 637 O O . GLU A 1 87 ? 1.742 15.197 9.896 1.00 84.75 87 GLU A O 1
ATOM 642 N N . ARG A 1 88 ? 1.664 15.657 7.703 1.00 89.69 88 ARG A N 1
ATOM 643 C CA . ARG A 1 88 ? 0.275 16.107 7.675 1.00 89.69 88 ARG A CA 1
ATOM 644 C C . ARG A 1 88 ? -0.660 15.054 7.088 1.00 89.69 88 ARG A C 1
ATOM 646 O O . ARG A 1 88 ? -1.710 14.775 7.661 1.00 89.69 88 ARG A O 1
ATOM 653 N N . VAL A 1 89 ? -0.297 14.488 5.938 1.00 91.56 89 VAL A N 1
ATOM 654 C CA . VAL A 1 89 ? -1.172 13.584 5.181 1.00 91.56 89 VAL A CA 1
ATOM 655 C C . VAL A 1 89 ? -1.448 12.300 5.953 1.00 91.56 89 VAL A C 1
ATOM 657 O O . VAL A 1 89 ? -2.590 11.847 5.946 1.00 91.56 89 VAL A O 1
ATOM 660 N N . ILE A 1 90 ? -0.453 11.733 6.641 1.00 93.25 90 ILE A N 1
ATOM 661 C CA . ILE A 1 90 ? -0.631 10.471 7.368 1.00 93.25 90 ILE A CA 1
ATOM 662 C C . ILE A 1 90 ? -1.602 10.647 8.550 1.00 93.25 90 ILE A C 1
ATOM 664 O O . ILE A 1 90 ? -2.606 9.932 8.569 1.00 93.25 90 ILE A O 1
ATOM 668 N N . PRO A 1 91 ? -1.418 11.611 9.481 1.00 94.88 91 PRO A N 1
ATOM 669 C CA . PRO A 1 91 ? -2.381 11.818 10.566 1.00 94.88 91 PRO A CA 1
ATOM 670 C C . PRO A 1 91 ? -3.790 12.179 10.083 1.00 94.88 91 PRO A C 1
ATOM 672 O O . PRO A 1 91 ? -4.776 11.698 10.643 1.00 94.88 91 PRO A O 1
ATOM 675 N N . GLU A 1 92 ? -3.913 12.996 9.030 1.00 95.75 92 GLU A N 1
ATOM 676 C CA . GLU A 1 92 ? -5.222 13.344 8.465 1.00 95.75 92 GLU A CA 1
ATOM 677 C C . GLU A 1 92 ? -5.912 12.132 7.820 1.00 95.75 92 GLU A C 1
ATOM 679 O O . GLU A 1 92 ? -7.116 11.940 8.009 1.00 95.75 92 GLU A O 1
ATOM 684 N N . LEU A 1 93 ? -5.173 11.303 7.073 1.00 96.44 93 LEU A N 1
ATOM 685 C CA . LEU A 1 93 ? -5.707 10.080 6.473 1.00 96.44 93 LEU A CA 1
ATOM 686 C C . LEU A 1 93 ? -6.139 9.092 7.559 1.00 96.44 93 LEU A C 1
ATOM 688 O O . LEU A 1 93 ? -7.274 8.616 7.515 1.00 96.44 93 LEU A O 1
ATOM 692 N N . ARG A 1 94 ? -5.294 8.874 8.575 1.00 96.56 94 ARG A N 1
ATOM 693 C CA . ARG A 1 94 ? -5.609 8.063 9.758 1.00 96.56 94 ARG A CA 1
ATOM 694 C C . ARG A 1 94 ? -6.902 8.536 10.417 1.00 96.56 94 ARG A C 1
ATOM 696 O O . ARG A 1 94 ? -7.816 7.741 10.615 1.00 96.56 94 ARG A O 1
ATOM 703 N N . GLY A 1 95 ? -7.013 9.836 10.699 1.00 95.75 95 GLY A N 1
ATOM 704 C CA . GLY A 1 95 ? -8.201 10.423 11.321 1.00 95.75 95 GLY A CA 1
ATOM 705 C C . GLY A 1 95 ? -9.477 10.218 10.499 1.00 95.75 95 GLY A C 1
ATOM 706 O O . GLY A 1 95 ? -10.537 9.961 11.066 1.00 95.75 95 GLY A O 1
ATOM 707 N N . ARG A 1 96 ? -9.388 10.264 9.162 1.00 96.88 96 ARG A N 1
ATOM 708 C CA . ARG A 1 96 ? -10.527 9.971 8.273 1.00 96.88 96 ARG A CA 1
ATOM 709 C C . ARG A 1 96 ? -10.919 8.496 8.289 1.00 96.88 96 ARG A C 1
ATOM 711 O O . ARG A 1 96 ? -12.113 8.207 8.308 1.00 96.88 96 ARG A O 1
ATOM 718 N N . VAL A 1 97 ? -9.942 7.585 8.280 1.00 97.31 97 VAL A N 1
ATOM 719 C CA . VAL A 1 97 ? -10.185 6.134 8.356 1.00 97.31 97 VAL A CA 1
ATOM 720 C C . VAL A 1 97 ? -10.862 5.790 9.679 1.00 97.31 97 VAL A C 1
ATOM 722 O O . VAL A 1 97 ? -11.965 5.245 9.672 1.00 97.31 97 VAL A O 1
ATOM 725 N N . VAL A 1 98 ? -10.248 6.177 10.800 1.00 95.62 98 VAL A N 1
ATOM 726 C CA . VAL A 1 98 ? -10.772 5.908 12.146 1.00 95.62 98 VAL A CA 1
ATOM 727 C C . VAL A 1 98 ? -12.139 6.562 12.325 1.00 95.62 98 VAL A C 1
ATOM 729 O O . VAL A 1 98 ? -13.097 5.878 12.667 1.00 95.62 98 VAL A O 1
ATOM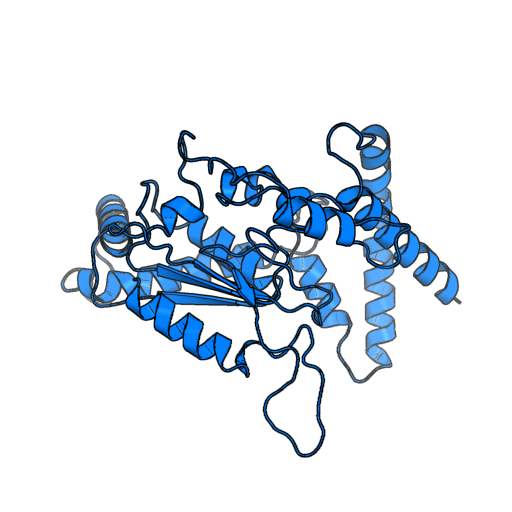 732 N N . GLY A 1 99 ? -12.288 7.846 11.984 1.00 94.69 99 GLY A N 1
ATOM 733 C CA . GLY A 1 99 ? -13.567 8.547 12.116 1.00 94.69 99 GLY A CA 1
ATOM 734 C C . GLY A 1 99 ? -14.702 7.895 11.317 1.00 94.69 99 GLY A C 1
ATOM 735 O O . GLY A 1 99 ? -15.831 7.805 11.805 1.00 94.69 99 GLY A O 1
ATOM 736 N N . TRP A 1 100 ? -14.418 7.388 10.111 1.00 96.50 100 TRP A N 1
ATOM 737 C CA . TRP A 1 100 ? -15.402 6.641 9.327 1.00 96.50 100 TRP A CA 1
ATOM 738 C C . TRP A 1 100 ? -15.782 5.314 9.991 1.00 96.50 100 TRP A C 1
ATOM 740 O O . TRP A 1 100 ? -16.971 5.026 10.120 1.00 96.50 100 TRP A O 1
ATOM 750 N N . LEU A 1 101 ? -14.805 4.521 10.435 1.00 96.00 101 LEU A N 1
ATOM 751 C CA . LEU A 1 101 ? -15.056 3.212 11.048 1.00 96.00 101 LEU A CA 1
ATOM 752 C C . LEU A 1 101 ? -15.765 3.332 12.407 1.00 96.00 101 LEU A C 1
ATOM 754 O O . LEU A 1 101 ? -16.732 2.617 12.665 1.00 96.00 101 LEU A O 1
ATOM 758 N N . GLU A 1 102 ? -15.371 4.301 13.234 1.00 94.44 102 GLU A N 1
ATOM 759 C CA . GLU A 1 102 ? -15.941 4.534 14.566 1.00 94.44 102 GLU A CA 1
ATOM 760 C C . GLU A 1 102 ? -17.360 5.115 14.538 1.00 94.44 102 GLU A C 1
ATOM 762 O O . GLU A 1 102 ? -18.033 5.138 15.567 1.00 94.44 102 GLU A O 1
ATOM 767 N N . THR A 1 103 ? -17.858 5.592 13.392 1.00 92.56 103 THR A N 1
ATOM 768 C CA . THR A 1 103 ? -19.107 6.375 13.340 1.00 92.56 103 THR A CA 1
ATOM 769 C C . THR A 1 103 ? -20.306 5.661 14.002 1.00 92.56 103 THR A C 1
ATOM 771 O O . THR A 1 103 ? -21.185 6.324 14.552 1.00 92.56 103 THR A O 1
ATOM 774 N N . ASP A 1 104 ? -20.374 4.321 13.989 1.00 90.38 104 ASP A N 1
ATOM 775 C CA . ASP A 1 104 ? -21.442 3.584 14.690 1.00 90.38 104 ASP A CA 1
ATOM 776 C C . ASP A 1 104 ? -21.186 3.430 16.197 1.00 90.38 104 ASP A C 1
ATOM 778 O O . ASP A 1 104 ? -22.151 3.418 16.964 1.00 90.38 104 ASP A O 1
ATOM 782 N N . LEU A 1 105 ? -19.920 3.379 16.618 1.00 90.44 105 LEU A N 1
ATOM 783 C CA . LEU A 1 105 ? -19.485 3.273 18.015 1.00 90.44 105 LEU A CA 1
ATOM 784 C C . LEU A 1 105 ? -19.623 4.595 18.781 1.00 90.44 105 LEU A C 1
ATOM 786 O O . LEU A 1 105 ? -19.716 4.586 20.008 1.00 90.44 105 LEU A O 1
ATOM 790 N N . LEU A 1 106 ? -19.673 5.722 18.065 1.00 89.62 106 LEU A N 1
ATOM 791 C CA . LEU A 1 106 ? -19.819 7.068 18.632 1.00 89.62 106 LEU A CA 1
ATOM 792 C C . LEU A 1 106 ? -21.244 7.404 19.109 1.00 89.62 106 LEU A C 1
ATOM 794 O O . LEU A 1 106 ? -21.458 8.448 19.732 1.00 89.62 106 LEU A O 1
ATOM 798 N N . LYS A 1 107 ? -22.244 6.554 18.836 1.00 87.19 107 LYS A N 1
ATOM 799 C CA . LYS A 1 107 ? -23.640 6.805 19.237 1.00 87.19 107 LYS A CA 1
ATOM 800 C C . LYS A 1 107 ? -23.755 6.925 20.759 1.00 87.19 107 LYS A C 1
ATOM 802 O O . LYS A 1 107 ? -23.395 6.011 21.489 1.00 87.19 107 LYS A O 1
ATOM 807 N N . GLY A 1 108 ? -24.273 8.060 21.230 1.00 86.00 108 GLY A N 1
ATOM 808 C CA . GLY A 1 108 ? -24.410 8.358 22.662 1.00 86.00 108 GLY A CA 1
ATOM 809 C C . GLY A 1 108 ? -23.117 8.808 23.356 1.00 86.00 108 GLY A C 1
ATOM 810 O O . GLY A 1 108 ? -23.157 9.123 24.541 1.00 86.00 108 GLY A O 1
ATOM 811 N N . LYS A 1 109 ? -21.993 8.883 22.630 1.00 89.06 109 LYS A N 1
ATOM 812 C CA . LYS A 1 109 ? -20.684 9.337 23.136 1.00 89.06 109 LYS A CA 1
ATOM 813 C C . LYS A 1 109 ? -20.301 10.744 22.657 1.00 89.06 109 LYS A C 1
ATOM 815 O O . LYS A 1 109 ? -19.263 11.269 23.047 1.00 89.06 109 LYS A O 1
ATOM 820 N N . ILE A 1 110 ? -21.145 11.360 21.827 1.00 88.94 110 ILE A N 1
ATOM 821 C CA . ILE A 1 110 ? -21.046 12.768 21.437 1.00 88.94 110 ILE A CA 1
ATOM 822 C C . ILE A 1 110 ? -22.194 13.533 22.100 1.00 88.94 110 ILE A C 1
ATOM 824 O O . ILE A 1 110 ? -23.360 13.271 21.803 1.00 88.94 110 ILE A O 1
ATOM 828 N N . VAL A 1 111 ? -21.865 14.483 22.975 1.00 88.19 111 VAL A N 1
ATOM 829 C CA . VAL A 1 111 ? -22.832 15.341 23.680 1.00 88.19 111 VAL A CA 1
ATOM 830 C C . VAL A 1 111 ? -22.506 16.794 23.352 1.00 88.19 111 VAL A C 1
ATOM 832 O O . VAL A 1 111 ? -21.370 17.231 23.526 1.00 88.19 111 VAL A O 1
ATOM 835 N N . ASP A 1 112 ? -23.478 17.534 22.817 1.00 88.38 112 ASP A N 1
ATOM 836 C CA . ASP A 1 112 ? -23.304 18.922 22.352 1.00 88.38 112 ASP A CA 1
ATOM 837 C C . ASP A 1 112 ? -22.130 19.104 21.370 1.00 88.38 112 ASP A C 1
ATOM 839 O O . ASP A 1 112 ? -21.375 20.074 21.437 1.00 88.38 112 ASP A O 1
ATOM 843 N N . GLY A 1 113 ? -21.922 18.127 20.481 1.00 84.94 113 GLY A N 1
ATOM 844 C CA . GLY A 1 113 ? -20.817 18.136 19.516 1.00 84.94 113 GLY A CA 1
ATOM 845 C C . GLY A 1 113 ? -19.434 17.867 20.120 1.00 84.94 113 GLY A C 1
ATOM 846 O O . GLY A 1 113 ? -18.439 17.927 19.400 1.00 84.94 113 GLY A O 1
ATOM 847 N N . ARG A 1 114 ? -19.351 17.549 21.417 1.00 88.12 114 ARG A N 1
ATOM 848 C CA . ARG A 1 114 ? -18.107 17.177 22.095 1.00 88.12 114 ARG A CA 1
ATOM 849 C C . ARG A 1 114 ? -18.038 15.671 22.291 1.00 88.12 114 ARG A C 1
ATOM 851 O O . ARG A 1 114 ? -18.990 15.053 22.761 1.00 88.12 114 ARG A O 1
ATOM 858 N N . ASP A 1 115 ? -16.891 15.102 21.947 1.00 90.06 115 ASP A N 1
ATOM 859 C CA . ASP A 1 115 ? -16.563 13.713 22.252 1.00 90.06 115 ASP A CA 1
ATOM 860 C C . ASP A 1 115 ? -16.192 13.601 23.736 1.00 90.06 115 ASP A C 1
ATOM 862 O O . ASP A 1 115 ? -15.197 14.184 24.175 1.00 90.06 115 ASP A O 1
ATOM 866 N N . ILE A 1 116 ? -17.037 12.902 24.500 1.00 93.69 116 ILE A N 1
ATOM 867 C CA . ILE A 1 116 ? -16.916 12.748 25.959 1.00 93.69 116 ILE A CA 1
ATOM 868 C C . ILE A 1 116 ? -16.105 11.510 26.364 1.00 93.69 116 ILE A C 1
ATOM 870 O O . ILE A 1 116 ? -15.984 11.230 27.557 1.00 93.69 116 ILE A O 1
ATOM 874 N N . ARG A 1 117 ? -15.564 10.759 25.395 1.00 93.62 117 ARG A N 1
ATOM 875 C CA . ARG A 1 117 ? -14.740 9.577 25.664 1.00 93.62 117 ARG A CA 1
ATOM 876 C C . ARG A 1 117 ? -13.439 9.952 26.370 1.00 93.62 117 ARG A C 1
ATOM 878 O O . ARG A 1 117 ? -12.790 10.944 26.026 1.00 93.62 117 ARG A O 1
ATOM 885 N N . THR A 1 118 ? -13.025 9.117 27.319 1.00 94.12 118 THR A N 1
ATOM 886 C CA . THR A 1 118 ? -11.659 9.144 27.860 1.00 94.12 118 THR A CA 1
ATOM 887 C C . THR A 1 118 ? -10.655 8.664 26.809 1.00 94.12 118 THR A C 1
ATOM 889 O O . THR A 1 118 ? -11.026 8.058 25.806 1.00 94.12 118 THR A O 1
ATOM 892 N N . GLU A 1 119 ? -9.367 8.920 27.027 1.00 91.75 119 GLU A N 1
ATOM 893 C CA . GLU A 1 119 ? -8.301 8.440 26.138 1.00 91.75 119 GLU A CA 1
ATOM 894 C C . GLU A 1 119 ? -8.302 6.909 26.006 1.00 91.75 119 GLU A C 1
ATOM 896 O O . GLU A 1 119 ? -8.248 6.390 24.896 1.00 91.75 119 GLU A O 1
ATOM 901 N N . THR A 1 120 ? -8.493 6.191 27.116 1.00 93.62 120 THR A N 1
ATOM 902 C CA . THR A 1 120 ? -8.635 4.728 27.114 1.00 93.62 120 THR A CA 1
ATOM 903 C C . THR A 1 120 ? -9.848 4.276 26.302 1.00 93.62 120 THR A C 1
ATOM 905 O O . THR A 1 120 ? -9.718 3.414 25.447 1.00 93.62 120 THR A O 1
ATOM 908 N N . GLN A 1 121 ? -11.010 4.917 26.483 1.00 93.44 121 GLN A N 1
ATOM 909 C CA . GLN A 1 121 ? -12.212 4.587 25.709 1.00 93.44 121 GLN A CA 1
ATOM 910 C C . GLN A 1 121 ? -12.042 4.849 24.210 1.00 93.44 121 GLN A C 1
ATOM 912 O O . GLN A 1 121 ? -12.633 4.142 23.401 1.00 93.44 121 GLN A O 1
ATOM 917 N N . ARG A 1 122 ? -11.259 5.865 23.826 1.00 92.00 122 ARG A N 1
ATOM 918 C CA . ARG A 1 122 ? -10.916 6.111 22.419 1.00 92.00 122 ARG A CA 1
ATOM 919 C C . ARG A 1 122 ? -10.037 5.003 21.854 1.00 92.00 122 ARG A C 1
ATOM 921 O O . ARG A 1 122 ? -10.313 4.542 20.756 1.00 92.00 122 ARG A O 1
ATOM 928 N N . ALA A 1 123 ? -9.019 4.574 22.598 1.00 91.94 123 ALA A N 1
ATOM 929 C CA . ALA A 1 123 ? -8.155 3.474 22.179 1.00 91.94 123 ALA A CA 1
ATOM 930 C C . ALA A 1 123 ? -8.941 2.157 22.036 1.00 91.94 123 ALA A C 1
ATOM 932 O O . ALA A 1 123 ? -8.813 1.475 21.022 1.00 91.94 123 ALA A O 1
ATOM 933 N N . ASP A 1 124 ? -9.812 1.848 23.002 1.00 92.50 124 ASP A N 1
ATOM 934 C CA . ASP A 1 124 ? -10.661 0.651 22.977 1.00 92.50 124 ASP A CA 1
ATOM 935 C C . ASP A 1 124 ? -11.656 0.676 21.806 1.00 92.50 124 ASP A C 1
ATOM 937 O O . ASP A 1 124 ? -11.851 -0.331 21.122 1.00 92.50 124 ASP A O 1
ATOM 941 N N . ASP A 1 125 ? -12.284 1.829 21.553 1.00 93.69 125 ASP A N 1
ATOM 942 C CA . ASP A 1 125 ? -13.200 2.005 20.425 1.00 93.69 125 ASP A CA 1
ATOM 943 C C . ASP A 1 125 ? -12.475 1.901 19.077 1.00 93.69 125 ASP A C 1
ATOM 945 O O . ASP A 1 125 ? -13.020 1.299 18.153 1.00 93.69 125 ASP A O 1
ATOM 949 N N . GLU A 1 126 ? -11.260 2.445 18.958 1.00 93.94 126 GLU A N 1
ATOM 950 C CA . GLU A 1 126 ? -10.447 2.322 17.746 1.00 93.94 126 GLU A CA 1
ATOM 951 C C . GLU A 1 126 ? -10.087 0.854 17.489 1.00 93.94 126 GLU A C 1
ATOM 953 O O . GLU A 1 126 ? -10.326 0.347 16.389 1.00 93.94 126 GLU A O 1
ATOM 958 N N . LEU A 1 127 ? -9.599 0.140 18.509 1.00 93.69 127 LEU A N 1
ATOM 959 C CA . LEU A 1 127 ? -9.281 -1.285 18.407 1.00 93.69 127 LEU A CA 1
ATOM 960 C C . LEU A 1 127 ? -10.521 -2.107 18.026 1.00 93.69 127 LEU A C 1
ATOM 962 O O . LEU A 1 127 ? -10.453 -2.978 17.158 1.00 93.69 127 LEU A O 1
ATOM 966 N N . ALA A 1 128 ? -11.682 -1.797 18.612 1.00 94.00 128 ALA A N 1
ATOM 967 C CA . ALA A 1 128 ? -12.943 -2.434 18.248 1.00 94.00 128 ALA A CA 1
ATOM 968 C C . ALA A 1 128 ? -13.356 -2.111 16.800 1.00 94.00 128 ALA A C 1
ATOM 970 O O . ALA A 1 128 ? -13.775 -3.012 16.068 1.00 94.00 128 ALA A O 1
ATOM 971 N N . ALA A 1 129 ? -13.222 -0.857 16.364 1.00 95.19 129 ALA A N 1
ATOM 972 C CA . ALA A 1 129 ? -13.558 -0.420 15.010 1.00 95.19 129 ALA A CA 1
ATOM 973 C C . ALA A 1 129 ? -12.676 -1.080 13.938 1.00 95.19 129 ALA A C 1
ATOM 975 O O . ALA A 1 129 ? -13.141 -1.316 12.822 1.00 95.19 129 ALA A O 1
ATOM 976 N N . LEU A 1 130 ? -11.419 -1.384 14.265 1.00 95.62 130 LEU A N 1
ATOM 977 C CA . LEU A 1 130 ? -10.466 -2.033 13.363 1.00 95.62 130 LEU A CA 1
ATOM 978 C C . LEU A 1 130 ? -10.598 -3.564 13.385 1.00 95.62 130 LEU A C 1
ATOM 980 O O . LEU A 1 130 ? -10.746 -4.173 12.325 1.00 95.62 130 LEU A O 1
ATOM 984 N N . GLY A 1 131 ? -10.597 -4.169 14.577 1.00 93.38 131 GLY A N 1
ATOM 985 C CA . GLY A 1 131 ? -10.447 -5.615 14.782 1.00 93.38 131 GLY A CA 1
ATOM 986 C C . GLY A 1 131 ? -11.748 -6.414 14.917 1.00 93.38 131 GLY A C 1
ATOM 987 O O . GLY A 1 131 ? -11.722 -7.645 14.979 1.00 93.38 131 GLY A O 1
ATOM 988 N N . THR A 1 132 ? -12.918 -5.773 14.962 1.00 92.44 132 THR A N 1
ATOM 989 C CA . THR A 1 132 ? -14.217 -6.478 14.982 1.00 92.44 132 THR A CA 1
ATOM 990 C C . THR A 1 132 ? -15.025 -6.152 13.740 1.00 92.44 132 THR A C 1
ATOM 992 O O . THR A 1 132 ? -14.940 -5.040 13.238 1.00 92.44 132 THR A O 1
ATOM 995 N N . ALA A 1 133 ? -15.796 -7.108 13.218 1.00 91.94 133 ALA A N 1
ATOM 996 C CA . ALA A 1 133 ? -16.556 -6.905 11.986 1.00 91.94 133 ALA A CA 1
ATOM 997 C C . ALA A 1 133 ? -17.521 -5.712 12.120 1.00 91.94 133 ALA A C 1
ATOM 999 O O . ALA A 1 133 ? -18.421 -5.719 12.962 1.00 91.94 133 ALA A O 1
ATOM 1000 N N . GLN A 1 134 ? -17.339 -4.703 11.268 1.00 92.69 134 GLN A N 1
ATOM 1001 C CA . GLN A 1 134 ? -18.152 -3.493 11.241 1.00 92.69 134 GLN A CA 1
ATOM 1002 C C . GLN A 1 134 ? -19.033 -3.438 9.992 1.00 92.69 134 GLN A C 1
ATOM 1004 O O . GLN A 1 134 ? -18.756 -4.019 8.942 1.00 92.69 134 GLN A O 1
ATOM 1009 N N . ARG A 1 135 ? -20.115 -2.656 10.082 1.00 93.31 135 ARG A N 1
ATOM 1010 C CA . ARG A 1 135 ? -20.930 -2.314 8.907 1.00 93.31 135 ARG A CA 1
ATOM 1011 C C . ARG A 1 135 ? -20.168 -1.403 7.940 1.00 93.31 135 ARG A C 1
ATOM 1013 O O . ARG A 1 135 ? -20.361 -1.492 6.728 1.00 93.31 135 ARG A O 1
ATOM 1020 N N . ARG A 1 136 ? -19.379 -0.470 8.477 1.00 95.38 136 ARG A N 1
ATOM 1021 C CA . ARG A 1 136 ? -18.582 0.478 7.696 1.00 95.38 136 ARG A CA 1
ATOM 1022 C C . ARG A 1 136 ? -17.218 -0.125 7.413 1.00 95.38 136 ARG A C 1
ATOM 1024 O O . ARG A 1 136 ? -16.575 -0.645 8.311 1.00 95.38 136 ARG A O 1
ATOM 1031 N N . LYS A 1 137 ? -16.800 -0.014 6.158 1.00 96.50 137 LYS A N 1
ATOM 1032 C CA . LYS A 1 137 ? -15.563 -0.585 5.628 1.00 96.50 137 LYS A CA 1
ATOM 1033 C C . LYS A 1 137 ? -14.824 0.486 4.840 1.00 96.50 137 LYS A C 1
ATOM 1035 O O . LYS A 1 137 ? -15.463 1.424 4.343 1.00 96.50 137 LYS A O 1
ATOM 1040 N N . VAL A 1 138 ? -13.507 0.357 4.729 1.00 97.69 138 VAL A N 1
ATOM 1041 C CA . VAL A 1 138 ? -12.653 1.294 3.987 1.00 97.69 138 VAL A CA 1
ATOM 1042 C C . VAL A 1 138 ? -11.736 0.520 3.055 1.00 97.69 138 VAL A C 1
ATOM 1044 O O . VAL A 1 138 ? -11.082 -0.422 3.474 1.00 97.69 138 VAL A O 1
ATOM 1047 N N . VAL A 1 139 ? -11.631 0.958 1.800 1.00 98.31 139 VAL A N 1
ATOM 1048 C CA . VAL A 1 139 ? -10.547 0.526 0.911 1.00 98.31 139 VAL A CA 1
ATOM 1049 C C . VAL A 1 139 ? -9.647 1.721 0.624 1.00 98.31 139 VAL A C 1
ATOM 1051 O O . VAL A 1 139 ? -10.097 2.720 0.056 1.00 98.31 139 VAL A O 1
ATOM 1054 N N . LEU A 1 140 ? -8.375 1.618 1.002 1.00 98.12 140 LEU A N 1
ATOM 1055 C CA . LEU A 1 140 ? -7.344 2.584 0.642 1.00 98.12 140 LEU A CA 1
ATOM 1056 C C . LEU A 1 140 ? -6.820 2.255 -0.757 1.00 98.12 140 LEU A C 1
ATOM 1058 O O . LEU A 1 140 ? -6.074 1.301 -0.951 1.00 98.12 140 LEU A O 1
ATOM 1062 N N . SER A 1 141 ? -7.228 3.053 -1.742 1.00 98.00 141 SER A N 1
ATOM 1063 C CA . SER A 1 141 ? -6.741 2.959 -3.120 1.00 98.00 141 SER A CA 1
ATOM 1064 C C . SER A 1 141 ? -5.567 3.914 -3.332 1.00 98.00 141 SER A C 1
ATOM 1066 O O . SER A 1 141 ? -5.746 5.131 -3.258 1.00 98.00 141 SER A O 1
ATOM 1068 N N . ALA A 1 142 ? -4.399 3.372 -3.665 1.00 97.31 142 ALA A N 1
ATOM 1069 C CA . ALA A 1 142 ? -3.133 4.086 -3.659 1.00 97.31 142 ALA A CA 1
ATOM 1070 C C . ALA A 1 142 ? -2.327 3.870 -4.953 1.00 97.31 142 ALA A C 1
ATOM 1072 O O . ALA A 1 142 ? -1.935 2.753 -5.288 1.00 97.31 142 ALA A O 1
ATOM 1073 N N . HIS A 1 143 ? -2.050 4.965 -5.667 1.00 95.75 143 HIS A N 1
ATOM 1074 C CA . HIS A 1 143 ? -1.232 4.976 -6.885 1.00 95.75 143 HIS A CA 1
ATOM 1075 C C . HIS A 1 143 ? 0.202 5.389 -6.572 1.00 95.75 143 HIS A C 1
ATOM 1077 O O . HIS A 1 143 ? 0.393 6.378 -5.863 1.00 95.75 143 HIS A O 1
ATOM 1083 N N . SER A 1 144 ? 1.197 4.729 -7.172 1.00 93.12 144 SER A N 1
ATOM 1084 C CA . SER A 1 144 ? 2.587 5.215 -7.153 1.00 93.12 144 SER A CA 1
ATOM 1085 C C . SER A 1 144 ? 3.102 5.442 -5.718 1.00 93.12 144 SER A C 1
ATOM 1087 O O . SER A 1 144 ? 2.930 4.567 -4.860 1.00 93.12 144 SER A O 1
ATOM 1089 N N . LEU A 1 145 ? 3.670 6.621 -5.431 1.00 87.44 145 LEU A N 1
ATOM 1090 C CA . LEU A 1 145 ? 4.099 7.057 -4.093 1.00 87.44 145 LEU A CA 1
ATOM 1091 C C . LEU A 1 145 ? 2.974 7.080 -3.051 1.00 87.44 145 LEU A C 1
ATOM 1093 O O . LEU A 1 145 ? 3.242 6.955 -1.857 1.00 87.44 145 LEU A O 1
ATOM 1097 N N . GLY A 1 146 ? 1.713 7.168 -3.478 1.00 92.25 146 GLY A N 1
ATOM 1098 C CA . GLY A 1 146 ? 0.565 7.033 -2.587 1.00 92.25 146 GLY A CA 1
ATOM 1099 C C . GLY A 1 146 ? 0.544 5.691 -1.853 1.00 92.25 146 GLY A C 1
ATOM 1100 O O . GLY A 1 146 ? 0.017 5.628 -0.746 1.00 92.25 146 GLY A O 1
ATOM 1101 N N . GLY A 1 147 ? 1.154 4.640 -2.423 1.00 94.38 147 GLY A N 1
ATOM 1102 C CA . GLY A 1 147 ? 1.312 3.343 -1.757 1.00 94.38 147 GLY A CA 1
ATOM 1103 C C . GLY A 1 147 ? 2.113 3.457 -0.461 1.00 94.38 147 GLY A C 1
ATOM 1104 O O . GLY A 1 147 ? 1.702 2.918 0.559 1.00 94.38 147 GLY A O 1
ATOM 1105 N N . VAL A 1 148 ? 3.188 4.249 -0.467 1.00 92.31 148 VAL A N 1
ATOM 1106 C CA . VAL A 1 148 ? 4.016 4.508 0.721 1.00 92.31 148 VAL A CA 1
ATOM 1107 C C . VAL A 1 148 ? 3.203 5.219 1.802 1.00 92.31 148 VAL A C 1
ATOM 1109 O O . VAL A 1 148 ? 3.248 4.831 2.962 1.00 92.31 148 VAL A O 1
ATOM 1112 N N . LEU A 1 149 ? 2.406 6.223 1.428 1.00 93.31 149 LEU A N 1
ATOM 1113 C CA . LEU A 1 149 ? 1.559 6.958 2.375 1.00 93.31 149 LEU A CA 1
ATOM 1114 C C . LEU A 1 149 ? 0.450 6.080 2.957 1.00 93.31 149 LEU A C 1
ATOM 1116 O O . LEU A 1 149 ? 0.172 6.159 4.152 1.00 93.31 149 LEU A O 1
ATOM 1120 N N . ALA A 1 150 ? -0.183 5.257 2.118 1.00 96.88 150 ALA A N 1
ATOM 1121 C CA . ALA A 1 150 ? -1.234 4.346 2.546 1.00 96.88 150 ALA A CA 1
ATOM 1122 C C . ALA A 1 150 ? -0.681 3.301 3.519 1.00 96.88 150 ALA A C 1
ATOM 1124 O O . ALA A 1 150 ? -1.230 3.151 4.603 1.00 96.88 150 ALA A O 1
ATOM 1125 N N . VAL A 1 151 ? 0.440 2.654 3.185 1.00 96.12 151 VAL A N 1
ATOM 1126 C CA . VAL A 1 151 ? 1.093 1.667 4.059 1.00 96.12 151 VAL A CA 1
ATOM 1127 C C . VAL A 1 151 ? 1.536 2.297 5.378 1.00 96.12 151 VAL A C 1
ATOM 1129 O O . VAL A 1 151 ? 1.207 1.771 6.437 1.00 96.12 151 VAL A O 1
ATOM 1132 N N . SER A 1 152 ? 2.192 3.460 5.342 1.00 94.69 152 SER A N 1
ATOM 1133 C CA . SER A 1 152 ? 2.561 4.176 6.569 1.00 94.69 152 SER A CA 1
ATOM 1134 C C . SER A 1 152 ? 1.340 4.536 7.413 1.00 94.69 152 SER A C 1
ATOM 1136 O O . SER A 1 152 ? 1.383 4.414 8.630 1.00 94.69 152 SER A O 1
ATOM 1138 N N . CYS A 1 153 ? 0.228 4.944 6.791 1.00 96.25 153 CYS A N 1
ATOM 1139 C CA . CYS A 1 153 ? -1.019 5.193 7.510 1.00 96.25 153 CYS A CA 1
ATOM 1140 C C . CYS A 1 153 ? -1.538 3.930 8.200 1.00 96.25 153 CYS A C 1
ATOM 1142 O O . CYS A 1 153 ? -1.959 4.023 9.351 1.00 96.25 153 CYS A O 1
ATOM 1144 N N . LEU A 1 154 ? -1.496 2.773 7.535 1.00 96.56 154 LEU A N 1
ATOM 1145 C CA . LEU A 1 154 ? -1.945 1.509 8.120 1.00 96.56 154 LEU A CA 1
ATOM 1146 C C . LEU A 1 154 ? -1.119 1.131 9.354 1.00 96.56 154 LEU A C 1
ATOM 1148 O O . LEU A 1 154 ? -1.710 0.779 10.368 1.00 96.56 154 LEU A O 1
ATOM 1152 N N . PHE A 1 155 ? 0.204 1.316 9.320 1.00 94.31 155 PHE A N 1
ATOM 1153 C CA . PHE A 1 155 ? 1.068 1.092 10.489 1.00 94.31 155 PHE A CA 1
ATOM 1154 C C . PHE A 1 155 ? 0.833 2.075 11.649 1.00 94.31 155 PHE A C 1
ATOM 1156 O O . PHE A 1 155 ? 1.271 1.819 12.764 1.00 94.31 155 PHE A O 1
ATOM 1163 N N . THR A 1 156 ? 0.149 3.200 11.416 1.00 93.44 156 THR A N 1
ATOM 1164 C CA . THR A 1 156 ? -0.229 4.147 12.487 1.00 93.44 156 THR A CA 1
ATOM 1165 C C . THR A 1 156 ? -1.622 3.902 13.069 1.00 93.44 156 THR A C 1
ATOM 1167 O O . THR A 1 156 ? -2.031 4.609 13.997 1.00 93.44 156 THR A O 1
ATOM 1170 N N . LEU A 1 157 ? -2.386 2.961 12.510 1.00 93.50 157 LEU A N 1
ATOM 1171 C CA . LEU A 1 157 ? -3.649 2.522 13.102 1.00 93.50 157 LEU A CA 1
ATOM 1172 C C . LEU A 1 157 ? -3.347 1.688 14.351 1.00 93.50 157 LEU A C 1
ATOM 1174 O O . LEU A 1 157 ? -2.337 0.992 14.394 1.00 93.50 157 LEU A O 1
ATOM 1178 N N . GLY A 1 158 ? -4.212 1.749 15.365 1.00 80.81 158 GLY A N 1
ATOM 1179 C CA . GLY A 1 158 ? -4.057 1.010 16.625 1.00 80.81 158 GLY A CA 1
ATOM 1180 C C . GLY A 1 158 ? -4.276 -0.505 16.514 1.00 80.81 158 GLY A C 1
ATOM 1181 O O . GLY A 1 158 ? -4.911 -1.079 17.390 1.00 80.81 158 GLY A O 1
ATOM 1182 N N . ALA A 1 159 ? -3.818 -1.136 15.430 1.00 81.38 159 ALA A N 1
ATOM 1183 C CA . ALA A 1 159 ? -3.898 -2.573 15.197 1.00 81.38 159 ALA A CA 1
ATOM 1184 C C . ALA A 1 159 ? -2.507 -3.204 15.356 1.00 81.38 159 ALA A C 1
ATOM 1186 O O . ALA A 1 159 ? -1.615 -2.961 14.548 1.00 81.38 15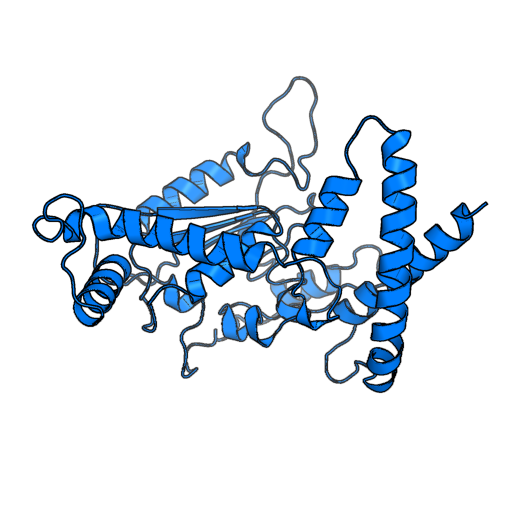9 ALA A O 1
ATOM 1187 N N . ASP A 1 160 ? -2.342 -4.015 16.397 1.00 83.50 160 ASP A N 1
ATOM 1188 C CA . ASP A 1 160 ? -1.084 -4.669 16.788 1.00 83.50 160 ASP A CA 1
ATOM 1189 C C . ASP A 1 160 ? -1.176 -6.208 16.811 1.00 83.50 160 ASP A C 1
ATOM 1191 O O . ASP A 1 160 ? -0.177 -6.903 16.995 1.00 83.50 160 ASP A O 1
ATOM 1195 N N . ALA A 1 161 ? -2.373 -6.753 16.597 1.00 82.88 161 ALA A N 1
ATOM 1196 C CA . ALA A 1 161 ? -2.627 -8.181 16.468 1.00 82.88 161 ALA A CA 1
ATOM 1197 C C . ALA A 1 161 ? -2.663 -8.601 14.999 1.00 82.88 161 ALA A C 1
ATOM 1199 O O . ALA A 1 161 ? -2.907 -7.762 14.135 1.00 82.88 161 ALA A O 1
ATOM 1200 N N . LYS A 1 162 ? -2.479 -9.908 14.742 1.00 82.06 162 LYS A N 1
ATOM 1201 C CA . LYS A 1 162 ? -2.396 -10.469 13.386 1.00 82.06 162 LYS A CA 1
ATOM 1202 C C . LYS A 1 162 ? -3.520 -9.994 12.481 1.00 82.06 162 LYS A C 1
ATOM 1204 O O . LYS A 1 162 ? -3.311 -9.045 11.789 1.00 82.06 162 LYS A O 1
ATOM 1209 N N . ASP A 1 163 ? -4.712 -10.516 12.466 1.00 85.25 163 ASP A N 1
ATOM 1210 C CA . ASP A 1 163 ? -5.832 -10.034 11.646 1.00 85.25 163 ASP A CA 1
ATOM 1211 C C . ASP A 1 163 ? -6.450 -8.688 12.114 1.00 85.25 163 ASP A C 1
ATOM 1213 O O . ASP A 1 163 ? -7.673 -8.530 12.167 1.00 85.25 163 ASP A O 1
ATOM 1217 N N . GLY A 1 164 ? -5.622 -7.722 12.526 1.00 89.31 164 GLY A N 1
ATOM 1218 C CA . GLY A 1 164 ? -6.035 -6.510 13.235 1.00 89.31 164 GLY A CA 1
ATOM 1219 C C . GLY A 1 164 ? -6.798 -5.486 12.388 1.00 89.31 164 GLY A C 1
ATOM 1220 O O . GLY A 1 164 ? -7.520 -4.658 12.945 1.00 89.31 164 GLY A O 1
ATOM 1221 N N . LEU A 1 165 ? -6.696 -5.541 11.056 1.00 96.19 165 LEU A N 1
ATOM 1222 C CA . LEU A 1 165 ? -7.370 -4.620 10.133 1.00 96.19 165 LEU A CA 1
ATOM 1223 C C . LEU A 1 165 ? -8.532 -5.295 9.388 1.00 96.19 165 LEU A C 1
ATOM 1225 O O . LEU A 1 165 ? -8.565 -5.356 8.159 1.00 96.19 165 LEU A O 1
ATOM 1229 N N . ARG A 1 166 ? -9.539 -5.765 10.129 1.00 95.56 166 ARG A N 1
ATOM 1230 C CA . ARG A 1 166 ? -10.675 -6.516 9.557 1.00 95.56 166 ARG A CA 1
ATOM 1231 C C . ARG A 1 166 ? -11.563 -5.707 8.620 1.00 95.56 166 ARG A C 1
ATOM 1233 O O . ARG A 1 166 ? -12.186 -6.260 7.729 1.00 95.56 166 ARG A O 1
ATOM 1240 N N . ASN A 1 167 ? -11.641 -4.392 8.820 1.00 97.00 167 ASN A N 1
ATOM 1241 C CA . ASN A 1 167 ? -12.538 -3.520 8.048 1.00 97.00 167 ASN A CA 1
ATOM 1242 C C . ASN A 1 167 ? -11.797 -2.619 7.050 1.00 97.00 167 ASN A C 1
ATOM 1244 O O . ASN A 1 167 ? -12.379 -1.651 6.542 1.00 97.00 167 ASN A O 1
ATOM 1248 N N . VAL A 1 168 ? -10.513 -2.896 6.801 1.00 98.00 168 VAL A N 1
ATOM 1249 C CA . VAL A 1 168 ? -9.647 -2.073 5.952 1.00 98.00 168 VAL A CA 1
ATOM 1250 C C . VAL A 1 168 ? -8.989 -2.931 4.881 1.00 98.00 168 VAL A C 1
ATOM 1252 O O . VAL A 1 168 ? -8.303 -3.897 5.180 1.00 98.00 168 VAL A O 1
ATOM 1255 N N . GLY A 1 169 ? -9.191 -2.559 3.619 1.00 98.19 169 GLY A N 1
ATOM 1256 C CA . GLY A 1 169 ? -8.525 -3.169 2.471 1.00 98.19 169 GLY A CA 1
ATOM 1257 C C . GLY A 1 169 ? -7.527 -2.213 1.825 1.00 98.19 169 GLY A C 1
ATOM 1258 O O . GLY A 1 169 ? -7.731 -0.997 1.823 1.00 98.19 169 GLY A O 1
ATOM 1259 N N . LEU A 1 170 ? -6.473 -2.756 1.223 1.00 98.69 170 LEU A N 1
ATOM 1260 C CA . LEU A 1 170 ? -5.445 -1.999 0.513 1.00 98.69 170 LEU A CA 1
ATOM 1261 C C . LEU A 1 170 ? -5.440 -2.362 -0.976 1.00 98.69 170 LEU A C 1
ATOM 1263 O O . LEU A 1 170 ? -5.255 -3.519 -1.344 1.00 98.69 170 LEU A O 1
ATOM 1267 N N . LEU A 1 171 ? -5.626 -1.360 -1.834 1.00 98.62 171 LEU A N 1
ATOM 1268 C CA . LEU A 1 171 ? -5.489 -1.477 -3.284 1.00 98.62 171 LEU A CA 1
ATOM 1269 C C . LEU A 1 171 ? -4.308 -0.626 -3.748 1.00 98.62 171 LEU A C 1
ATOM 1271 O O . LEU A 1 171 ? -4.459 0.581 -3.942 1.00 98.62 171 LEU A O 1
ATOM 1275 N N . THR A 1 172 ? -3.149 -1.241 -3.941 1.00 98.31 172 THR A N 1
ATOM 1276 C CA . THR A 1 172 ? -1.974 -0.587 -4.527 1.00 98.31 172 THR A CA 1
ATOM 1277 C C . THR A 1 172 ? -1.955 -0.782 -6.037 1.00 98.31 172 THR A C 1
ATOM 1279 O O . THR A 1 172 ? -2.529 -1.727 -6.579 1.00 98.31 172 THR A O 1
ATOM 1282 N N . TYR A 1 173 ? -1.380 0.173 -6.763 1.00 97.50 173 TYR A N 1
ATOM 1283 C CA . TYR A 1 173 ? -1.179 0.021 -8.199 1.00 97.50 173 TYR A CA 1
ATOM 1284 C C . TYR A 1 173 ? -0.106 0.954 -8.726 1.00 97.50 173 TYR A C 1
ATOM 1286 O O . TYR A 1 173 ? 0.018 2.108 -8.300 1.00 97.50 173 TYR A O 1
ATOM 1294 N N . GLY A 1 174 ? 0.671 0.442 -9.680 1.00 95.19 174 GLY A N 1
ATOM 1295 C CA . GLY A 1 174 ? 1.820 1.158 -10.218 1.00 95.19 174 GLY A CA 1
ATOM 1296 C C . GLY A 1 174 ? 2.778 1.612 -9.117 1.00 95.19 174 GLY A C 1
ATOM 1297 O O . GLY A 1 174 ? 3.270 2.731 -9.171 1.00 95.19 174 GLY A O 1
ATOM 1298 N N . THR A 1 175 ? 2.967 0.819 -8.064 1.00 94.56 175 THR A N 1
ATOM 1299 C CA . THR A 1 175 ? 3.730 1.235 -6.883 1.00 94.56 175 THR A CA 1
ATOM 1300 C C . THR A 1 175 ? 5.185 0.760 -6.931 1.00 94.56 175 THR A C 1
ATOM 1302 O O . THR A 1 175 ? 5.563 -0.090 -7.736 1.00 94.56 175 THR A O 1
ATOM 1305 N N . GLN A 1 176 ? 6.014 1.362 -6.080 1.00 92.06 176 GLN A N 1
ATOM 1306 C CA . GLN A 1 176 ? 7.452 1.116 -5.953 1.00 92.06 176 GLN A CA 1
ATOM 1307 C C . GLN A 1 176 ? 7.814 0.489 -4.596 1.00 92.06 176 GLN A C 1
ATOM 1309 O O . GLN A 1 176 ? 9.001 0.417 -4.258 1.00 92.06 176 GLN A O 1
ATOM 1314 N N . LEU A 1 177 ? 6.808 0.095 -3.802 1.00 91.88 177 LEU A N 1
ATOM 1315 C CA . LEU A 1 177 ? 6.951 -0.336 -2.407 1.00 91.88 177 LEU A CA 1
ATOM 1316 C C . LEU A 1 177 ? 8.045 -1.392 -2.252 1.00 91.88 177 LEU A C 1
ATOM 1318 O O . LEU A 1 177 ? 9.051 -1.146 -1.591 1.00 91.88 177 LEU A O 1
ATOM 1322 N N . ARG A 1 178 ? 7.905 -2.528 -2.935 1.00 93.06 178 ARG A N 1
ATOM 1323 C CA . ARG A 1 178 ? 8.865 -3.637 -2.855 1.00 93.06 178 ARG A CA 1
ATOM 1324 C C . ARG A 1 178 ? 10.191 -3.342 -3.562 1.00 93.06 178 ARG A C 1
ATOM 1326 O O . ARG A 1 178 ? 11.265 -3.610 -3.023 1.00 93.06 178 ARG A O 1
ATOM 1333 N N . ALA A 1 179 ? 10.120 -2.835 -4.794 1.00 89.50 179 ALA A N 1
ATOM 1334 C CA . ALA A 1 179 ? 11.274 -2.748 -5.691 1.00 89.50 179 ALA A CA 1
ATOM 1335 C C . ALA A 1 179 ? 12.271 -1.645 -5.302 1.00 89.50 179 ALA A C 1
ATOM 1337 O O . ALA A 1 179 ? 13.477 -1.836 -5.467 1.00 89.50 179 ALA A O 1
ATOM 1338 N N . PHE A 1 180 ? 11.792 -0.515 -4.770 1.00 86.19 180 PHE A N 1
ATOM 1339 C CA . PHE A 1 180 ? 12.639 0.612 -4.365 1.00 86.19 180 PHE A CA 1
ATOM 1340 C C . PHE A 1 180 ? 12.571 0.881 -2.864 1.00 86.19 180 PHE A C 1
ATOM 1342 O O . PHE A 1 180 ? 13.606 0.839 -2.199 1.00 86.19 180 PHE A O 1
ATOM 1349 N N . PHE A 1 181 ? 11.382 1.125 -2.305 1.00 85.44 181 PHE A N 1
ATOM 1350 C CA . PHE A 1 181 ? 11.266 1.561 -0.908 1.00 85.44 181 PHE A CA 1
ATOM 1351 C C . PHE A 1 181 ? 11.709 0.490 0.086 1.00 85.44 181 PHE A C 1
ATOM 1353 O O . PHE A 1 181 ? 12.428 0.816 1.024 1.00 85.44 181 PHE A O 1
ATOM 1360 N N . GLY A 1 182 ? 11.426 -0.785 -0.177 1.00 86.94 182 GLY A N 1
ATOM 1361 C CA . GLY A 1 182 ? 11.930 -1.895 0.630 1.00 86.94 182 GLY A CA 1
ATOM 1362 C C . GLY A 1 182 ? 13.447 -2.085 0.569 1.00 86.94 182 GLY A C 1
ATOM 1363 O O . GLY A 1 182 ? 14.004 -2.789 1.406 1.00 86.94 182 GLY A O 1
ATOM 1364 N N . ARG A 1 183 ? 14.132 -1.450 -0.393 1.00 86.25 183 ARG A N 1
ATOM 1365 C CA . ARG A 1 183 ? 15.604 -1.420 -0.487 1.00 86.25 183 ARG A CA 1
ATOM 1366 C C . ARG A 1 183 ? 16.203 -0.150 0.119 1.00 86.25 183 ARG A C 1
ATOM 1368 O O . ARG A 1 183 ? 17.304 -0.199 0.667 1.00 86.25 183 ARG A O 1
ATOM 1375 N N . PHE A 1 184 ? 15.523 0.987 -0.011 1.00 77.38 184 PHE A N 1
ATOM 1376 C CA . PHE A 1 184 ? 15.977 2.255 0.564 1.00 77.38 184 PHE A CA 1
ATOM 1377 C C . PHE A 1 184 ? 15.729 2.334 2.070 1.00 77.38 184 PHE A C 1
ATOM 1379 O O . PHE A 1 184 ? 16.597 2.804 2.798 1.00 77.38 184 PHE A O 1
ATOM 1386 N N . PHE A 1 185 ? 14.583 1.831 2.525 1.00 82.00 185 PHE A N 1
ATOM 1387 C CA . PHE A 1 185 ? 14.131 1.869 3.913 1.00 82.00 185 PHE A CA 1
ATOM 1388 C C . PHE A 1 185 ? 13.656 0.470 4.340 1.00 82.00 185 PHE A C 1
ATOM 1390 O O . PHE A 1 185 ? 12.460 0.256 4.551 1.00 82.00 185 PHE A O 1
ATOM 1397 N N . PRO A 1 186 ? 14.568 -0.516 4.434 1.00 84.25 186 PRO A N 1
ATOM 1398 C CA . PRO A 1 186 ? 14.206 -1.899 4.747 1.00 84.25 186 PRO A CA 1
ATOM 1399 C C . PRO A 1 186 ? 13.526 -2.050 6.117 1.00 84.25 186 PRO A C 1
ATOM 1401 O O . PRO A 1 186 ? 12.724 -2.960 6.292 1.00 84.25 186 PRO A O 1
ATOM 1404 N N . GLU A 1 187 ? 13.788 -1.143 7.056 1.00 85.56 187 GLU A N 1
ATOM 1405 C CA . GLU A 1 187 ? 13.150 -1.117 8.380 1.00 85.56 187 GLU A CA 1
ATOM 1406 C C . GLU A 1 187 ? 11.688 -0.644 8.348 1.00 85.56 187 GLU A C 1
ATOM 1408 O O . GLU A 1 187 ? 10.950 -0.908 9.286 1.00 85.56 187 GLU A O 1
ATOM 1413 N N . LEU A 1 188 ? 11.255 0.037 7.280 1.00 84.12 188 LEU A N 1
ATOM 1414 C CA . LEU A 1 188 ? 9.885 0.557 7.144 1.00 84.12 188 LEU A CA 1
ATOM 1415 C C . LEU A 1 188 ? 9.074 -0.184 6.075 1.00 84.12 188 LEU A C 1
ATOM 1417 O O . LEU A 1 188 ? 7.871 -0.371 6.217 1.00 84.12 188 LEU A O 1
ATOM 1421 N N . PHE A 1 189 ? 9.724 -0.592 4.984 1.00 90.44 189 PHE A N 1
ATOM 1422 C CA . PHE A 1 189 ? 9.067 -1.202 3.820 1.00 90.44 189 PHE A CA 1
ATOM 1423 C C . PHE A 1 189 ? 9.773 -2.479 3.349 1.00 90.44 189 PHE A C 1
ATOM 1425 O O . PHE A 1 189 ? 9.551 -2.940 2.229 1.00 90.44 189 PHE A O 1
ATOM 1432 N N . GLY A 1 190 ? 10.682 -3.039 4.151 1.00 89.81 190 GLY A N 1
ATOM 1433 C CA . GLY A 1 190 ? 11.381 -4.272 3.800 1.00 89.81 190 GLY A CA 1
ATOM 1434 C C . GLY A 1 190 ? 10.448 -5.479 3.755 1.00 89.81 190 GLY A C 1
ATOM 1435 O O . GLY A 1 190 ? 9.333 -5.457 4.270 1.00 89.81 190 GLY A O 1
ATOM 1436 N N . GLY A 1 191 ? 10.932 -6.574 3.164 1.00 90.25 191 GLY A N 1
ATOM 1437 C CA . GLY A 1 191 ? 10.141 -7.801 3.018 1.00 90.25 191 GLY A CA 1
ATOM 1438 C C . GLY A 1 191 ? 9.630 -8.380 4.342 1.00 90.25 191 GLY A C 1
ATOM 1439 O O . GLY A 1 191 ? 8.519 -8.894 4.382 1.00 90.25 191 GLY A O 1
ATOM 1440 N N . GLU A 1 192 ? 10.398 -8.233 5.427 1.00 88.31 192 GLU A N 1
ATOM 1441 C CA . GLU A 1 192 ? 9.990 -8.674 6.772 1.00 88.31 192 GLU A CA 1
ATOM 1442 C C . GLU A 1 192 ? 8.907 -7.778 7.380 1.00 88.31 192 GLU A C 1
ATOM 1444 O O . GLU A 1 192 ? 8.105 -8.256 8.161 1.00 88.31 192 GLU A O 1
ATOM 1449 N N . VAL A 1 193 ? 8.857 -6.495 7.012 1.00 91.25 193 VAL A N 1
ATOM 1450 C CA . VAL A 1 193 ? 7.866 -5.535 7.527 1.00 91.25 193 VAL A CA 1
ATOM 1451 C C . VAL A 1 193 ? 6.562 -5.649 6.743 1.00 91.25 193 VAL A C 1
ATOM 1453 O O . VAL A 1 193 ? 5.469 -5.641 7.301 1.00 91.25 193 VAL A O 1
ATOM 1456 N N . LEU A 1 194 ? 6.661 -5.799 5.421 1.00 93.25 194 LEU A N 1
ATOM 1457 C CA . LEU A 1 194 ? 5.495 -5.927 4.549 1.00 93.25 194 LEU A CA 1
ATOM 1458 C C . LEU A 1 194 ? 4.929 -7.356 4.501 1.00 93.25 194 LEU A C 1
ATOM 1460 O O . LEU A 1 194 ? 3.768 -7.535 4.144 1.00 93.25 194 LEU A O 1
ATOM 1464 N N . GLY A 1 195 ? 5.725 -8.374 4.840 1.00 91.69 195 GLY A N 1
ATOM 1465 C CA . GLY A 1 195 ? 5.349 -9.783 4.686 1.00 91.69 195 GLY A CA 1
ATOM 1466 C C . GLY A 1 195 ? 5.408 -10.264 3.229 1.00 91.69 195 GLY A C 1
ATOM 1467 O O . GLY A 1 195 ? 4.588 -11.080 2.804 1.00 91.69 195 GLY A O 1
ATOM 1468 N N . VAL A 1 196 ? 6.364 -9.742 2.453 1.00 91.25 196 VAL A N 1
ATOM 1469 C CA . VAL A 1 196 ? 6.528 -9.988 1.006 1.00 91.25 196 VAL A CA 1
ATOM 1470 C C . VAL A 1 196 ? 7.964 -10.380 0.647 1.00 91.25 196 VAL A C 1
ATOM 1472 O O . VAL A 1 196 ? 8.905 -10.161 1.418 1.00 91.25 196 VAL A O 1
ATOM 1475 N N . ARG A 1 197 ? 8.192 -10.948 -0.545 1.00 90.38 197 ARG A N 1
ATOM 1476 C CA . ARG A 1 197 ? 9.552 -11.336 -0.966 1.00 90.38 197 ARG A CA 1
ATOM 1477 C C . ARG A 1 197 ? 10.466 -10.117 -1.139 1.00 90.38 197 ARG A C 1
ATOM 1479 O O . ARG A 1 197 ? 10.140 -9.152 -1.827 1.00 90.38 197 ARG A O 1
ATOM 1486 N N . LYS A 1 198 ? 11.705 -10.214 -0.648 1.00 89.31 198 LYS A N 1
ATOM 1487 C CA . LYS A 1 198 ? 12.750 -9.192 -0.870 1.00 89.31 198 LYS A CA 1
ATOM 1488 C C . LYS A 1 198 ? 13.117 -9.063 -2.356 1.00 89.31 198 LYS A C 1
ATOM 1490 O O . LYS A 1 198 ? 13.467 -10.062 -2.993 1.00 89.31 198 LYS A O 1
ATOM 1495 N N . SER A 1 199 ? 13.139 -7.834 -2.876 1.00 87.94 199 SER A N 1
ATOM 1496 C CA . SER A 1 199 ? 13.577 -7.533 -4.248 1.00 87.94 199 SER A CA 1
ATOM 1497 C C . SER A 1 199 ? 15.089 -7.311 -4.342 1.00 87.94 199 SER A C 1
ATOM 1499 O O . SER A 1 199 ? 15.694 -6.639 -3.501 1.00 87.94 199 SER A O 1
ATOM 1501 N N . GLN A 1 200 ? 15.709 -7.835 -5.400 1.00 86.56 200 GLN A N 1
ATOM 1502 C CA . GLN A 1 200 ? 17.061 -7.460 -5.819 1.00 86.56 200 GLN A CA 1
ATOM 1503 C C . GLN A 1 200 ? 17.057 -6.094 -6.508 1.00 86.56 200 GLN A C 1
ATOM 1505 O O . GLN A 1 200 ? 16.004 -5.550 -6.840 1.00 86.56 200 GLN A O 1
ATOM 1510 N N . GLY A 1 201 ? 18.251 -5.534 -6.683 1.00 81.75 201 GLY A N 1
ATOM 1511 C CA . GLY A 1 201 ? 18.444 -4.313 -7.448 1.00 81.75 201 GLY A CA 1
ATOM 1512 C C . GLY A 1 201 ? 18.354 -4.560 -8.954 1.00 81.75 201 GLY A C 1
ATOM 1513 O O . GLY A 1 201 ? 18.627 -5.680 -9.401 1.00 81.75 201 GLY A O 1
ATOM 1514 N N . PRO A 1 202 ? 18.014 -3.528 -9.744 1.00 84.81 202 PRO A N 1
ATOM 1515 C CA . PRO A 1 202 ? 18.060 -3.609 -11.188 1.00 84.81 202 PRO A CA 1
ATOM 1516 C C . PRO A 1 202 ? 19.508 -3.780 -11.655 1.00 84.81 202 PRO A C 1
ATOM 1518 O O . PRO A 1 202 ? 20.465 -3.340 -11.017 1.00 84.81 202 PRO A O 1
ATOM 1521 N N . SER A 1 203 ? 19.683 -4.413 -12.807 1.00 82.94 203 SER A N 1
ATOM 1522 C CA . SER A 1 203 ? 20.954 -4.418 -13.510 1.00 82.94 203 SER A CA 1
ATOM 1523 C C . SER A 1 203 ? 21.176 -3.078 -14.204 1.00 82.94 203 SER A C 1
ATOM 1525 O O . SER A 1 203 ? 20.321 -2.608 -14.943 1.00 82.94 203 SER A O 1
ATOM 1527 N N . LEU A 1 204 ? 22.368 -2.509 -14.029 1.00 79.69 204 LEU A N 1
ATOM 1528 C CA . LEU A 1 204 ? 22.783 -1.281 -14.717 1.00 79.69 204 LEU A CA 1
ATOM 1529 C C . LEU A 1 204 ? 23.248 -1.511 -16.163 1.00 79.69 204 LEU A C 1
ATOM 1531 O O . LEU A 1 204 ? 23.495 -0.551 -16.883 1.00 79.69 204 LEU A O 1
ATOM 1535 N N . TRP A 1 205 ? 23.394 -2.773 -16.576 1.00 81.44 205 TRP A N 1
ATOM 1536 C CA . TRP A 1 205 ? 24.066 -3.144 -17.826 1.00 81.44 205 TRP A CA 1
ATOM 1537 C C . TRP A 1 205 ? 23.217 -4.031 -18.742 1.00 81.44 205 TRP A C 1
ATOM 1539 O O . TRP A 1 205 ? 23.562 -4.211 -19.907 1.00 81.44 205 TRP A O 1
ATOM 1549 N N . ALA A 1 206 ? 22.135 -4.622 -18.229 1.00 82.81 206 ALA A N 1
ATOM 1550 C CA . ALA A 1 206 ? 21.245 -5.465 -19.018 1.00 82.81 206 ALA A CA 1
ATOM 1551 C C . ALA A 1 206 ? 20.201 -4.621 -19.764 1.00 82.81 206 ALA A C 1
ATOM 1553 O O . ALA A 1 206 ? 19.746 -3.600 -19.255 1.00 82.81 206 ALA A O 1
ATOM 1554 N N . ALA A 1 207 ? 19.785 -5.087 -20.947 1.00 86.19 207 ALA A N 1
ATOM 1555 C CA . ALA A 1 207 ? 18.724 -4.446 -21.729 1.00 86.19 207 ALA A CA 1
ATOM 1556 C C . ALA A 1 207 ? 17.377 -4.428 -20.983 1.00 86.19 207 ALA A C 1
ATOM 1558 O O . ALA A 1 207 ? 16.645 -3.447 -21.061 1.00 86.19 207 ALA A O 1
ATOM 1559 N N . ASP A 1 208 ? 17.087 -5.494 -20.234 1.00 85.44 208 ASP A N 1
ATOM 1560 C CA . ASP A 1 208 ? 16.041 -5.516 -19.214 1.00 85.44 208 ASP A CA 1
ATOM 1561 C C . ASP A 1 208 ? 16.710 -5.470 -17.826 1.00 85.44 208 ASP A C 1
ATOM 1563 O O . ASP A 1 208 ? 17.298 -6.473 -17.392 1.00 85.44 208 ASP A O 1
ATOM 1567 N N . PRO A 1 209 ? 16.635 -4.327 -17.117 1.00 86.88 209 PRO A N 1
ATOM 1568 C CA . PRO A 1 209 ? 17.218 -4.174 -15.789 1.00 86.88 209 PRO A CA 1
ATOM 1569 C C . PRO A 1 209 ? 16.657 -5.161 -14.758 1.00 86.88 209 PRO A C 1
ATOM 1571 O O . PRO A 1 209 ? 17.353 -5.508 -13.805 1.00 86.88 209 PRO A O 1
ATOM 1574 N N . TRP A 1 210 ? 15.428 -5.646 -14.933 1.00 89.62 210 TRP A N 1
ATOM 1575 C CA . TRP A 1 210 ? 14.721 -6.458 -13.942 1.00 89.62 210 TRP A CA 1
ATOM 1576 C C . TRP A 1 210 ? 14.673 -7.946 -14.282 1.00 89.62 210 TRP A C 1
ATOM 1578 O O . TRP A 1 210 ? 14.230 -8.733 -13.448 1.00 89.62 210 TRP A O 1
ATOM 1588 N N . LEU A 1 211 ? 15.200 -8.371 -15.434 1.00 90.81 211 LEU A N 1
ATOM 1589 C CA . LEU A 1 211 ? 15.156 -9.770 -15.880 1.00 90.81 211 LEU A CA 1
ATOM 1590 C C . LEU A 1 211 ? 15.686 -10.762 -14.833 1.00 90.81 211 LEU A C 1
ATOM 1592 O O . LEU A 1 211 ? 15.097 -11.818 -14.614 1.00 90.81 211 LEU A O 1
ATOM 1596 N N . LYS A 1 212 ? 16.777 -10.416 -14.136 1.00 90.69 212 LYS A N 1
ATOM 1597 C CA . LYS A 1 212 ? 17.318 -11.253 -13.048 1.00 90.69 212 LYS A CA 1
ATOM 1598 C C . LYS A 1 212 ? 16.311 -11.441 -11.913 1.00 90.69 212 LYS A C 1
ATOM 1600 O O . LYS A 1 212 ? 16.184 -12.544 -11.390 1.00 90.69 212 LYS A O 1
ATOM 1605 N N . GLN A 1 213 ? 15.604 -10.373 -11.550 1.00 91.69 213 GLN A N 1
ATOM 1606 C CA . GLN A 1 213 ? 14.588 -10.394 -10.504 1.00 91.69 213 GLN A CA 1
ATOM 1607 C C . GLN A 1 213 ? 13.346 -11.178 -10.950 1.00 91.69 213 GLN A C 1
ATOM 1609 O O . GLN A 1 213 ? 12.849 -11.990 -10.177 1.00 91.69 213 GLN A O 1
ATOM 1614 N N . VAL A 1 214 ? 12.899 -11.004 -12.199 1.00 91.69 214 VAL A N 1
ATOM 1615 C CA . VAL A 1 214 ? 11.790 -11.779 -12.788 1.00 91.69 214 VAL A CA 1
ATOM 1616 C C . VAL A 1 214 ? 12.107 -13.276 -12.758 1.00 91.69 214 VAL A C 1
ATOM 1618 O O . VAL A 1 214 ? 11.332 -14.057 -12.212 1.00 91.69 214 VAL A O 1
ATOM 1621 N N . ASN A 1 215 ? 13.281 -13.671 -13.261 1.00 91.81 215 ASN A N 1
ATOM 1622 C CA . ASN A 1 215 ? 13.706 -15.073 -13.280 1.00 91.81 215 ASN A CA 1
ATOM 1623 C C . ASN A 1 215 ? 13.814 -15.652 -11.867 1.00 91.81 215 ASN A C 1
ATOM 1625 O O . ASN A 1 215 ? 13.443 -16.801 -11.635 1.00 91.81 215 ASN A O 1
ATOM 1629 N N . ARG A 1 216 ? 14.315 -14.867 -10.906 1.00 89.38 216 ARG A N 1
ATOM 1630 C CA . ARG A 1 216 ? 14.383 -15.289 -9.506 1.00 89.38 216 ARG A CA 1
ATOM 1631 C C . ARG A 1 216 ? 12.995 -15.538 -8.934 1.00 89.38 216 ARG A C 1
ATOM 1633 O O . ARG A 1 216 ? 12.816 -16.549 -8.271 1.00 89.38 216 ARG A O 1
ATOM 1640 N N . ASP A 1 217 ? 12.039 -14.644 -9.163 1.00 90.50 217 ASP A N 1
ATOM 1641 C CA . ASP A 1 217 ? 10.694 -14.799 -8.606 1.00 90.50 217 ASP A CA 1
ATOM 1642 C C . ASP A 1 217 ? 9.998 -16.063 -9.132 1.00 90.50 217 ASP A C 1
ATOM 1644 O O . ASP A 1 217 ? 9.368 -16.755 -8.338 1.00 90.50 217 ASP A O 1
ATOM 1648 N N . GLN A 1 218 ? 10.215 -16.406 -10.406 1.00 88.06 218 GLN A N 1
ATOM 1649 C CA . GLN A 1 218 ? 9.655 -17.596 -11.065 1.00 88.06 218 GLN A CA 1
ATOM 1650 C C . GLN A 1 218 ? 10.355 -18.917 -10.711 1.00 88.06 218 GLN A C 1
ATOM 1652 O O . GLN A 1 218 ? 9.781 -19.987 -10.884 1.00 88.06 218 GLN A O 1
ATOM 1657 N N . THR A 1 219 ? 11.621 -18.873 -10.286 1.00 85.50 219 THR A N 1
ATOM 1658 C CA . THR A 1 219 ? 12.422 -20.088 -10.020 1.00 85.50 219 THR A CA 1
ATOM 1659 C C . THR A 1 219 ? 12.673 -20.335 -8.540 1.00 85.50 219 THR A C 1
ATOM 1661 O O . THR A 1 219 ? 13.025 -21.450 -8.153 1.00 85.50 219 THR A O 1
ATOM 1664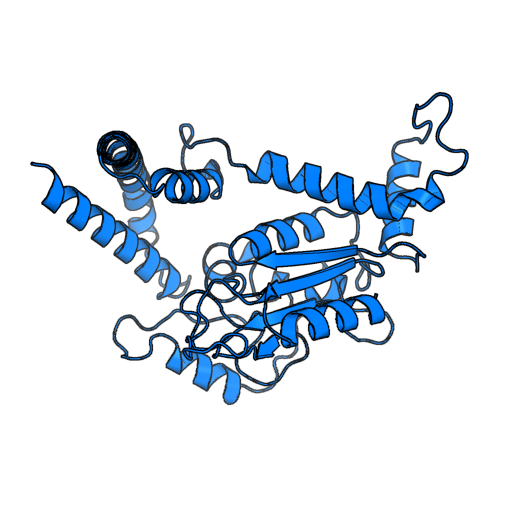 N N . ALA A 1 220 ? 12.524 -19.311 -7.697 1.00 78.69 220 ALA A N 1
ATOM 1665 C CA . ALA A 1 220 ? 12.702 -19.448 -6.265 1.00 78.69 220 ALA A CA 1
ATOM 1666 C C . ALA A 1 220 ? 11.572 -20.297 -5.662 1.00 78.69 220 ALA A C 1
ATOM 1668 O O . ALA A 1 220 ? 10.409 -20.117 -6.031 1.00 78.69 220 ALA A O 1
ATOM 1669 N N . PRO A 1 221 ? 11.889 -21.179 -4.696 1.00 71.50 221 PRO A N 1
ATOM 1670 C CA . PRO A 1 221 ? 10.860 -21.905 -3.970 1.00 71.50 221 PRO A CA 1
ATOM 1671 C C . PRO A 1 221 ? 9.904 -20.918 -3.281 1.00 71.50 221 PRO A C 1
ATOM 1673 O O . PRO A 1 221 ? 10.323 -19.804 -2.935 1.00 71.50 221 PRO A O 1
ATOM 1676 N N . PRO A 1 222 ? 8.639 -21.315 -3.043 1.00 65.31 222 PRO A N 1
ATOM 1677 C CA . PRO A 1 222 ? 7.707 -20.520 -2.258 1.00 65.31 222 PRO A CA 1
ATOM 1678 C C . PRO A 1 222 ? 8.366 -20.128 -0.935 1.00 65.31 222 PRO A C 1
ATOM 1680 O O . PRO A 1 222 ? 8.790 -20.985 -0.160 1.00 65.31 222 PRO A O 1
ATOM 1683 N N . VAL A 1 223 ? 8.525 -18.825 -0.707 1.00 64.94 223 VAL A N 1
ATOM 1684 C CA . VAL A 1 223 ? 9.145 -18.323 0.520 1.00 64.94 223 VAL A CA 1
ATOM 1685 C C . VAL A 1 223 ? 8.216 -18.648 1.687 1.00 64.94 223 VAL A C 1
ATOM 1687 O O . VAL A 1 223 ? 7.028 -18.335 1.622 1.00 64.94 223 VAL A O 1
ATOM 1690 N N . VAL A 1 224 ? 8.752 -19.256 2.752 1.00 55.81 224 VAL A N 1
ATOM 1691 C CA . VAL A 1 224 ? 8.074 -19.322 4.054 1.00 55.81 224 VAL A CA 1
ATOM 1692 C C . VAL A 1 224 ? 7.980 -17.886 4.551 1.00 55.81 224 VAL A C 1
ATOM 1694 O O . VAL A 1 224 ? 8.990 -17.253 4.853 1.00 55.81 224 VAL A O 1
ATOM 1697 N N . ARG A 1 225 ? 6.771 -17.337 4.472 1.00 66.81 225 ARG A N 1
ATOM 1698 C CA . ARG A 1 225 ? 6.501 -15.911 4.646 1.00 66.81 225 ARG A CA 1
ATOM 1699 C C . ARG A 1 225 ? 6.631 -15.580 6.138 1.00 66.81 225 ARG A C 1
ATOM 1701 O O . ARG A 1 225 ? 6.077 -16.330 6.940 1.00 66.81 225 ARG A O 1
ATOM 1708 N N . PRO A 1 226 ? 7.387 -14.538 6.514 1.00 53.69 226 PRO A N 1
ATOM 1709 C CA . PRO A 1 226 ? 7.718 -14.270 7.907 1.00 53.69 226 PRO A CA 1
ATOM 1710 C C . PRO A 1 226 ? 6.437 -13.972 8.686 1.00 53.69 226 PRO A C 1
ATOM 1712 O O . PRO A 1 226 ? 5.753 -12.997 8.402 1.00 53.69 226 PRO A O 1
ATOM 1715 N N . GLY A 1 227 ? 6.099 -14.860 9.618 1.00 54.38 227 GLY A N 1
ATOM 1716 C CA . GLY A 1 227 ? 4.973 -14.700 10.538 1.00 54.38 227 GLY A CA 1
ATOM 1717 C C . GLY A 1 227 ? 5.339 -14.997 11.991 1.00 54.38 227 GLY A C 1
ATOM 1718 O O . GLY A 1 227 ? 4.458 -15.122 12.835 1.00 54.38 227 GLY A O 1
ATOM 1719 N N . ASP A 1 228 ? 6.631 -15.118 12.298 1.00 58.84 228 ASP A N 1
ATOM 1720 C CA . ASP A 1 228 ? 7.117 -15.448 13.646 1.00 58.84 228 ASP A CA 1
ATOM 1721 C C . ASP A 1 228 ? 7.847 -14.264 14.308 1.00 58.84 228 ASP A C 1
ATOM 1723 O O . ASP A 1 228 ? 8.514 -14.423 15.331 1.00 58.84 228 ASP A O 1
ATOM 1727 N N . GLY A 1 229 ? 7.753 -13.071 13.709 1.00 68.56 229 GLY A N 1
ATOM 1728 C CA . GLY A 1 229 ? 8.272 -11.835 14.288 1.00 68.56 229 GLY A CA 1
ATOM 1729 C C . GLY A 1 229 ? 7.430 -11.359 15.482 1.00 68.56 229 GLY A C 1
ATOM 1730 O O . GLY A 1 229 ? 6.257 -11.717 15.588 1.00 68.56 229 GLY A O 1
ATOM 1731 N N . PRO A 1 230 ? 8.007 -10.554 16.394 1.00 73.00 230 PRO A N 1
ATOM 1732 C CA . PRO A 1 230 ? 7.282 -10.009 17.544 1.00 73.00 230 PRO A CA 1
ATOM 1733 C C . PRO A 1 230 ? 6.207 -8.983 17.154 1.00 73.00 230 PRO A C 1
ATOM 1735 O O . PRO A 1 230 ? 5.259 -8.794 17.910 1.00 73.00 230 PRO A O 1
ATOM 1738 N N . GLU A 1 231 ? 6.347 -8.338 15.994 1.00 84.44 231 GLU A N 1
ATOM 1739 C CA . GLU A 1 231 ? 5.393 -7.373 15.445 1.00 84.44 231 GLU A CA 1
ATOM 1740 C C . GLU A 1 231 ? 4.755 -7.945 14.171 1.00 84.44 231 GLU A C 1
ATOM 1742 O O . GLU A 1 231 ? 5.465 -8.581 13.380 1.00 84.44 231 GLU A O 1
ATOM 1747 N N . PRO A 1 232 ? 3.441 -7.746 13.955 1.00 89.56 232 PRO A N 1
ATOM 1748 C CA . PRO A 1 232 ? 2.767 -8.255 12.771 1.00 89.56 232 PRO A CA 1
ATOM 1749 C C . PRO A 1 232 ? 3.235 -7.520 11.513 1.00 89.56 232 PRO A C 1
ATOM 1751 O O . PRO A 1 232 ? 3.371 -6.295 11.481 1.00 89.56 232 PRO A O 1
ATOM 1754 N N . THR A 1 233 ? 3.423 -8.274 10.437 1.00 93.44 233 THR A N 1
ATOM 1755 C CA . THR A 1 233 ? 3.704 -7.697 9.117 1.00 93.44 233 THR A CA 1
ATOM 1756 C C . THR A 1 233 ? 2.460 -7.025 8.523 1.00 93.44 233 THR A C 1
ATOM 1758 O O . THR A 1 233 ? 1.333 -7.353 8.895 1.00 93.44 233 THR A O 1
ATOM 1761 N N . LEU A 1 234 ? 2.620 -6.144 7.524 1.00 95.12 234 LEU A N 1
ATOM 1762 C CA . LEU A 1 234 ? 1.472 -5.564 6.799 1.00 95.12 234 LEU A CA 1
ATOM 1763 C C . LEU A 1 234 ? 0.540 -6.647 6.233 1.00 95.12 234 LEU A C 1
ATOM 1765 O O . LEU A 1 234 ? -0.684 -6.520 6.295 1.00 95.12 234 LEU A O 1
ATOM 1769 N N . ARG A 1 235 ? 1.122 -7.714 5.671 1.00 94.50 235 ARG A N 1
ATOM 1770 C CA . ARG A 1 235 ? 0.375 -8.871 5.176 1.00 94.50 235 ARG A CA 1
ATOM 1771 C C . ARG A 1 235 ? -0.475 -9.488 6.278 1.00 94.50 235 ARG A C 1
ATOM 1773 O O . ARG A 1 235 ? -1.637 -9.784 6.023 1.00 94.50 235 ARG A O 1
ATOM 1780 N N . GLU A 1 236 ? 0.088 -9.693 7.465 1.00 93.38 236 GLU A N 1
ATOM 1781 C CA . GLU A 1 236 ? -0.642 -10.265 8.600 1.00 93.38 236 GLU A CA 1
ATOM 1782 C C . GLU A 1 236 ? -1.755 -9.333 9.064 1.00 93.38 236 GLU A C 1
ATOM 1784 O O . GLU A 1 236 ? -2.888 -9.796 9.138 1.00 93.38 236 GLU A O 1
ATOM 1789 N N . LEU A 1 237 ? -1.466 -8.035 9.229 1.00 95.00 237 LEU A N 1
ATOM 1790 C CA . LEU A 1 237 ? -2.455 -7.010 9.588 1.00 95.00 237 LEU A CA 1
ATOM 1791 C C . LEU A 1 237 ? -3.690 -7.039 8.680 1.00 95.00 237 LEU A C 1
ATOM 1793 O O . LEU A 1 237 ? -4.816 -6.905 9.156 1.00 95.00 237 LEU A O 1
ATOM 1797 N N . LEU A 1 238 ? -3.479 -7.218 7.372 1.00 96.31 238 LEU A N 1
ATOM 1798 C CA . LEU A 1 238 ? -4.531 -7.266 6.351 1.00 96.31 238 LEU A CA 1
ATOM 1799 C C . LEU A 1 238 ? -5.073 -8.681 6.081 1.00 96.31 238 LEU A C 1
ATOM 1801 O O . LEU A 1 238 ? -5.974 -8.836 5.248 1.00 96.31 238 LEU A O 1
ATOM 1805 N N . THR A 1 239 ? -4.542 -9.714 6.738 1.00 95.00 239 THR A N 1
ATOM 1806 C CA . THR A 1 239 ? -5.066 -11.079 6.626 1.00 95.00 239 THR A CA 1
ATOM 1807 C C . THR A 1 239 ? -6.379 -11.172 7.393 1.00 95.00 239 THR A C 1
ATOM 1809 O O . THR A 1 239 ? -6.478 -10.761 8.543 1.00 95.00 239 THR A O 1
ATOM 1812 N N . GLN A 1 240 ? -7.402 -11.700 6.738 1.00 94.94 240 GLN A N 1
ATOM 1813 C CA . GLN A 1 240 ? -8.735 -11.881 7.286 1.00 94.94 240 GLN A CA 1
ATOM 1814 C C . GLN A 1 240 ? -8.835 -13.232 8.019 1.00 94.94 240 GLN A C 1
ATOM 1816 O O . GLN A 1 240 ? -8.002 -14.116 7.800 1.00 94.94 240 GLN A O 1
ATOM 1821 N N . PRO A 1 241 ? -9.843 -13.438 8.889 1.00 91.38 241 PRO A N 1
ATOM 1822 C CA . PRO A 1 241 ? -9.974 -14.672 9.674 1.00 91.38 241 PRO A CA 1
ATOM 1823 C C . PRO A 1 241 ? -10.096 -15.969 8.857 1.00 91.38 241 PRO A C 1
ATOM 1825 O O . PRO A 1 241 ? -9.826 -17.049 9.377 1.00 91.38 241 PRO A O 1
ATOM 1828 N N . ASP A 1 242 ? -10.518 -15.878 7.596 1.00 91.69 242 ASP A N 1
ATOM 1829 C CA . ASP A 1 242 ? -10.588 -16.997 6.648 1.00 91.69 242 ASP A CA 1
ATOM 1830 C C . ASP A 1 242 ? -9.246 -17.291 5.946 1.00 91.69 242 ASP A C 1
ATOM 1832 O O . ASP A 1 242 ? -9.142 -18.249 5.179 1.00 91.69 242 ASP A O 1
ATOM 1836 N N . GLY A 1 243 ? -8.210 -16.500 6.237 1.00 91.56 243 GLY A N 1
ATOM 1837 C CA . GLY A 1 243 ? -6.882 -16.585 5.640 1.00 91.56 243 GLY A CA 1
ATOM 1838 C C . GLY A 1 243 ? -6.729 -15.794 4.340 1.00 91.56 243 GLY A C 1
ATOM 1839 O O . GLY A 1 243 ? -5.621 -15.744 3.799 1.00 91.56 243 GLY A O 1
ATOM 1840 N N . GLU A 1 244 ? -7.790 -15.159 3.829 1.00 94.69 244 GLU A N 1
ATOM 1841 C CA . GLU A 1 244 ? -7.679 -14.289 2.661 1.00 94.69 244 GLU A CA 1
ATOM 1842 C C . GLU A 1 244 ? -6.983 -12.974 3.013 1.00 94.69 244 GLU A C 1
ATOM 1844 O O . GLU A 1 244 ? -7.111 -12.439 4.107 1.00 94.69 244 GLU A O 1
ATOM 1849 N N . ILE A 1 245 ? -6.250 -12.403 2.061 1.00 95.44 245 ILE A N 1
ATOM 1850 C CA . ILE A 1 245 ? -5.512 -11.157 2.291 1.00 95.44 245 ILE A CA 1
ATOM 1851 C C . ILE A 1 245 ? -6.278 -10.004 1.658 1.00 95.44 245 ILE A C 1
ATOM 1853 O O . ILE A 1 245 ? -6.529 -10.002 0.445 1.00 95.44 245 ILE A O 1
ATOM 1857 N N . ALA A 1 246 ? -6.617 -9.000 2.466 1.00 97.50 246 ALA A N 1
ATOM 1858 C CA . ALA A 1 246 ? -7.253 -7.754 2.047 1.00 97.50 246 ALA A CA 1
ATOM 1859 C C . ALA A 1 246 ? -6.236 -6.746 1.477 1.00 97.50 246 ALA A C 1
ATOM 1861 O O . ALA A 1 246 ? -6.296 -5.545 1.736 1.00 97.50 246 ALA A O 1
ATOM 1862 N N . TRP A 1 247 ? -5.307 -7.239 0.662 1.00 98.19 247 TRP A N 1
ATOM 1863 C CA . TRP A 1 247 ? -4.329 -6.448 -0.073 1.00 98.19 247 TRP A CA 1
ATOM 1864 C C . TRP A 1 247 ? -4.263 -6.958 -1.506 1.00 98.19 247 TRP A C 1
ATOM 1866 O O . TRP A 1 247 ? -4.014 -8.138 -1.738 1.00 98.19 247 TRP A O 1
ATOM 1876 N N . ILE A 1 248 ? -4.516 -6.070 -2.465 1.00 98.62 248 ILE A N 1
ATOM 1877 C CA . ILE A 1 248 ? -4.323 -6.340 -3.887 1.00 98.62 248 ILE A CA 1
ATOM 1878 C C . ILE A 1 248 ? -3.417 -5.262 -4.470 1.00 98.62 248 ILE A C 1
ATOM 1880 O O . ILE A 1 248 ? -3.679 -4.074 -4.286 1.00 98.62 248 ILE A O 1
ATOM 1884 N N . ASN A 1 249 ? -2.412 -5.680 -5.230 1.00 98.44 249 ASN A N 1
ATOM 1885 C CA . ASN A 1 249 ? -1.587 -4.809 -6.050 1.00 98.44 249 ASN A CA 1
ATOM 1886 C C . ASN A 1 249 ? -1.869 -5.040 -7.538 1.00 98.44 249 ASN A C 1
ATOM 1888 O O . ASN A 1 249 ? -1.936 -6.182 -7.994 1.00 98.44 249 ASN A O 1
ATOM 1892 N N . LEU A 1 250 ? -1.998 -3.962 -8.314 1.00 98.06 250 LEU A N 1
ATOM 1893 C CA . LEU A 1 250 ? -2.078 -4.032 -9.773 1.00 98.06 250 LEU A CA 1
ATOM 1894 C C . LEU A 1 250 ? -0.795 -3.523 -10.421 1.00 98.06 250 LEU A C 1
ATOM 1896 O O . LEU A 1 250 ? -0.372 -2.385 -10.202 1.00 98.06 250 LEU A O 1
ATOM 1900 N N . TRP A 1 251 ? -0.237 -4.331 -11.313 1.00 96.31 251 TRP A N 1
ATOM 1901 C CA . TRP A 1 251 ? 0.982 -3.999 -12.046 1.00 96.31 251 TRP A CA 1
ATOM 1902 C C . TRP A 1 251 ? 0.864 -4.406 -13.518 1.00 96.31 251 TRP A C 1
ATOM 1904 O O . TRP A 1 251 ? 0.004 -5.201 -13.894 1.00 96.31 251 TRP A O 1
ATOM 1914 N N . ARG A 1 252 ? 1.712 -3.842 -14.380 1.00 93.75 252 ARG A N 1
ATOM 1915 C CA . ARG A 1 252 ? 1.802 -4.210 -15.803 1.00 93.75 252 ARG A CA 1
ATOM 1916 C C . ARG A 1 252 ? 3.206 -3.965 -16.331 1.00 93.75 252 ARG A C 1
ATOM 1918 O O . ARG A 1 252 ? 3.874 -3.054 -15.853 1.00 93.75 252 ARG A O 1
ATOM 1925 N N . ARG A 1 253 ? 3.650 -4.711 -17.351 1.00 90.44 253 ARG A N 1
ATOM 1926 C CA . ARG A 1 253 ? 5.029 -4.577 -17.869 1.00 90.44 253 ARG A CA 1
ATOM 1927 C C . ARG A 1 253 ? 5.283 -3.264 -18.602 1.00 90.44 253 ARG A C 1
ATOM 1929 O O . ARG A 1 253 ? 6.422 -2.821 -18.689 1.00 90.44 253 ARG A O 1
ATOM 1936 N N . THR A 1 254 ? 4.235 -2.630 -19.116 1.00 89.19 254 THR A N 1
ATOM 1937 C CA . THR A 1 254 ? 4.318 -1.332 -19.799 1.00 89.19 254 THR A CA 1
ATOM 1938 C C . THR A 1 254 ? 4.427 -0.144 -18.838 1.00 89.19 254 THR A C 1
ATOM 1940 O O . THR A 1 254 ? 4.578 1.000 -19.276 1.00 89.19 254 THR A O 1
ATOM 1943 N N . ASP A 1 255 ? 4.357 -0.387 -17.527 1.00 89.75 255 ASP A N 1
ATOM 1944 C CA . ASP A 1 255 ? 4.637 0.599 -16.494 1.00 89.75 255 ASP A CA 1
ATOM 1945 C C . ASP A 1 255 ? 6.094 0.479 -16.029 1.00 89.75 255 ASP A C 1
ATOM 1947 O O . ASP A 1 255 ? 6.478 -0.468 -15.357 1.00 89.75 255 ASP A O 1
ATOM 1951 N N . TYR A 1 256 ? 6.911 1.473 -16.372 1.00 84.69 256 TYR A N 1
ATOM 1952 C CA . TYR A 1 256 ? 8.339 1.506 -16.048 1.00 84.69 256 TYR A CA 1
ATOM 1953 C C . TYR A 1 256 ? 8.638 1.871 -14.583 1.00 84.69 256 TYR A C 1
ATOM 1955 O O . TYR A 1 256 ? 9.792 1.792 -14.160 1.00 84.69 256 TYR A O 1
ATOM 1963 N N . LEU A 1 257 ? 7.629 2.292 -13.814 1.00 85.44 257 LEU A N 1
ATOM 1964 C CA . LEU A 1 257 ? 7.755 2.597 -12.384 1.00 85.44 257 LEU A CA 1
ATOM 1965 C C . LEU A 1 257 ? 6.932 1.649 -11.510 1.00 85.44 257 LEU A C 1
ATOM 1967 O O . LEU A 1 257 ? 7.154 1.610 -10.306 1.00 85.44 257 LEU A O 1
ATOM 1971 N N . GLY A 1 258 ? 5.952 0.951 -12.072 1.00 90.94 258 GLY A N 1
ATOM 1972 C CA . GLY A 1 258 ? 5.037 0.087 -11.339 1.00 90.94 258 GLY A CA 1
ATOM 1973 C C . GLY A 1 258 ? 5.525 -1.346 -11.273 1.00 90.94 258 GLY A C 1
ATOM 1974 O O . GLY A 1 258 ? 5.731 -1.977 -12.306 1.00 90.94 258 GLY A O 1
ATOM 1975 N N . PHE A 1 259 ? 5.654 -1.870 -10.061 1.00 94.69 259 PHE A N 1
ATOM 1976 C CA . PHE A 1 259 ? 6.172 -3.209 -9.818 1.00 94.69 259 PHE A CA 1
ATOM 1977 C C . PHE A 1 259 ? 5.163 -4.074 -9.051 1.00 94.69 259 PHE A C 1
ATOM 1979 O O . PHE A 1 259 ? 4.272 -3.538 -8.386 1.00 94.69 259 PHE A O 1
ATOM 1986 N N . PRO A 1 260 ? 5.300 -5.409 -9.120 1.00 95.94 260 PRO A N 1
ATOM 1987 C CA . PRO A 1 260 ? 4.673 -6.298 -8.152 1.00 95.94 260 PRO A CA 1
ATOM 1988 C C . PRO A 1 260 ? 5.154 -5.989 -6.724 1.00 95.94 260 PRO A C 1
ATOM 1990 O O . PRO A 1 260 ? 6.346 -5.730 -6.510 1.00 95.94 260 PRO A O 1
ATOM 1993 N N . ASP A 1 261 ? 4.244 -6.066 -5.760 1.00 95.44 261 ASP A N 1
ATOM 1994 C CA . ASP A 1 261 ? 4.475 -5.851 -4.334 1.00 95.44 261 ASP A CA 1
ATOM 1995 C C . ASP A 1 261 ? 4.968 -7.117 -3.625 1.00 95.44 261 ASP A C 1
ATOM 1997 O O . ASP A 1 261 ? 5.685 -6.996 -2.632 1.00 95.44 261 ASP A O 1
ATOM 2001 N N . ASP A 1 262 ? 4.698 -8.317 -4.158 1.00 94.12 262 ASP A N 1
ATOM 2002 C CA . ASP A 1 262 ? 5.240 -9.583 -3.647 1.00 94.12 262 ASP A CA 1
ATOM 2003 C C . ASP A 1 262 ? 6.170 -10.275 -4.638 1.00 94.12 262 ASP A C 1
ATOM 2005 O O . ASP A 1 262 ? 7.342 -10.510 -4.332 1.00 94.12 262 ASP A O 1
ATOM 2009 N N . SER A 1 263 ? 5.696 -10.599 -5.839 1.00 93.00 263 SER A N 1
ATOM 2010 C CA . SER A 1 263 ? 6.511 -11.301 -6.832 1.00 93.00 263 SER A CA 1
ATOM 2011 C C . SER A 1 263 ? 5.967 -11.180 -8.254 1.00 93.00 263 SER A C 1
ATOM 2013 O O . SER A 1 263 ? 4.793 -10.904 -8.467 1.00 93.00 263 SER A O 1
ATOM 2015 N N . TYR A 1 264 ? 6.832 -11.409 -9.245 1.00 91.88 264 TYR A N 1
ATOM 2016 C CA . TYR A 1 264 ? 6.409 -11.554 -10.646 1.00 91.88 264 TYR A CA 1
ATOM 2017 C C . TYR A 1 264 ? 5.720 -12.894 -10.957 1.00 91.88 264 TYR A C 1
A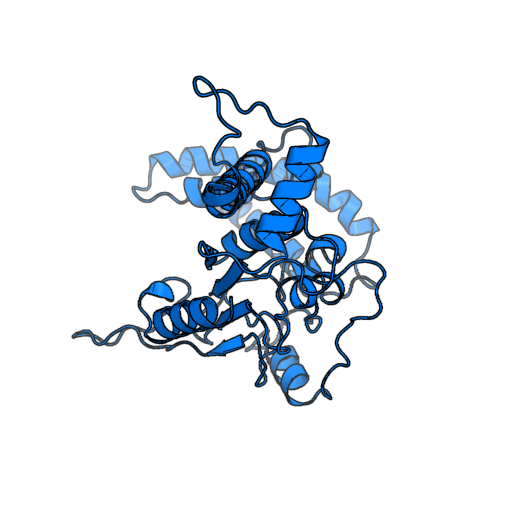TOM 2019 O O . TYR A 1 264 ? 5.288 -13.090 -12.092 1.00 91.88 264 TYR A O 1
ATOM 2027 N N . ASP A 1 265 ? 5.684 -13.813 -9.993 1.00 90.38 265 ASP A N 1
ATOM 2028 C CA . ASP A 1 265 ? 4.984 -15.093 -10.085 1.00 90.38 265 ASP A CA 1
ATOM 2029 C C . ASP A 1 265 ? 3.566 -14.967 -9.505 1.00 90.38 265 ASP A C 1
ATOM 2031 O O . ASP A 1 265 ? 3.258 -13.998 -8.799 1.00 90.38 265 ASP A O 1
ATOM 2035 N N . ASP A 1 266 ? 2.706 -15.941 -9.790 1.00 89.56 266 ASP A N 1
ATOM 2036 C CA . ASP A 1 266 ? 1.330 -15.938 -9.294 1.00 89.56 266 ASP A CA 1
ATOM 2037 C C . ASP A 1 266 ? 1.306 -15.970 -7.757 1.00 89.56 266 ASP A C 1
ATOM 2039 O O . ASP A 1 266 ? 1.940 -16.804 -7.103 1.00 89.56 266 ASP A O 1
ATOM 2043 N N . ASN A 1 267 ? 0.579 -15.025 -7.158 1.00 92.06 267 ASN A N 1
ATOM 2044 C CA . ASN A 1 267 ? 0.464 -14.898 -5.711 1.00 92.06 267 ASN A CA 1
ATOM 2045 C C . ASN A 1 267 ? -0.851 -14.215 -5.294 1.00 92.06 267 ASN A C 1
ATOM 2047 O O . ASN A 1 267 ? -1.638 -13.773 -6.128 1.00 92.06 267 ASN A O 1
ATOM 2051 N N . ASP A 1 268 ? -1.099 -14.150 -3.985 1.00 92.25 268 ASP A N 1
ATOM 2052 C CA . ASP A 1 268 ? -2.375 -13.681 -3.424 1.00 92.25 268 ASP A CA 1
ATOM 2053 C C . ASP A 1 268 ? -2.570 -12.153 -3.513 1.00 92.25 268 ASP A C 1
ATOM 2055 O O . ASP A 1 268 ? -3.704 -11.673 -3.409 1.00 92.25 268 ASP A O 1
ATOM 2059 N N . ILE A 1 269 ? -1.474 -11.399 -3.673 1.00 95.44 269 ILE A N 1
ATOM 2060 C CA . ILE A 1 269 ? -1.434 -9.930 -3.609 1.00 95.44 269 ILE A CA 1
ATOM 2061 C C . ILE A 1 269 ? -1.419 -9.341 -5.022 1.00 95.44 269 ILE A C 1
ATOM 2063 O O . ILE A 1 269 ? -2.244 -8.489 -5.353 1.00 95.44 269 ILE A O 1
ATOM 2067 N N . ASP A 1 270 ? -0.495 -9.782 -5.871 1.00 97.06 270 ASP A N 1
ATOM 2068 C CA . ASP A 1 270 ? -0.253 -9.178 -7.177 1.00 97.06 270 ASP A CA 1
ATOM 2069 C C . ASP A 1 270 ? -1.192 -9.696 -8.261 1.00 97.06 270 ASP A C 1
ATOM 2071 O O . ASP A 1 270 ? -1.395 -10.896 -8.433 1.00 97.06 270 ASP A O 1
ATOM 2075 N N . ARG A 1 271 ? -1.711 -8.774 -9.076 1.00 96.50 271 ARG A N 1
ATOM 2076 C CA . ARG A 1 271 ? -2.495 -9.091 -10.271 1.00 96.50 271 ARG A CA 1
ATOM 2077 C C . ARG A 1 271 ? -2.028 -8.260 -11.456 1.00 96.50 271 ARG A C 1
ATOM 2079 O O . ARG A 1 271 ? -1.806 -7.053 -11.344 1.00 96.50 271 ARG A O 1
ATOM 2086 N N . GLY A 1 272 ? -1.934 -8.905 -12.615 1.00 94.75 272 GLY A N 1
ATOM 2087 C CA . GLY A 1 272 ? -1.660 -8.220 -13.875 1.00 94.75 272 GLY A CA 1
ATOM 2088 C C . GLY A 1 272 ? -2.826 -7.318 -14.289 1.00 94.75 272 GLY A C 1
ATOM 2089 O O . GLY A 1 272 ? -3.985 -7.731 -14.251 1.00 94.75 272 GLY A O 1
ATOM 2090 N N . ALA A 1 273 ? -2.520 -6.090 -14.697 1.00 94.25 273 ALA A N 1
ATOM 2091 C CA . ALA A 1 273 ? -3.454 -5.152 -15.309 1.00 94.25 273 ALA A CA 1
ATOM 2092 C C . ALA A 1 273 ? -3.240 -5.075 -16.824 1.00 94.25 273 ALA A C 1
ATOM 2094 O O . ALA A 1 273 ? -2.137 -5.310 -17.317 1.00 94.25 273 ALA A O 1
ATOM 2095 N N . ASP A 1 274 ? -4.283 -4.679 -17.558 1.00 91.81 274 ASP A N 1
ATOM 2096 C CA . ASP A 1 274 ? -4.186 -4.531 -19.009 1.00 91.81 274 ASP A CA 1
ATOM 2097 C C . ASP A 1 274 ? -3.091 -3.529 -19.413 1.00 91.81 274 ASP A C 1
ATOM 2099 O O . ASP A 1 274 ? -2.984 -2.405 -18.897 1.00 91.81 274 ASP A O 1
ATOM 2103 N N . GLU A 1 275 ? -2.297 -3.947 -20.396 1.00 90.69 275 GLU A N 1
ATOM 2104 C CA . GLU A 1 275 ? -1.243 -3.151 -21.032 1.00 90.69 275 GLU A CA 1
ATOM 2105 C C . GLU A 1 275 ? -1.789 -2.215 -22.113 1.00 90.69 275 GLU A C 1
ATOM 2107 O O . GLU A 1 275 ? -1.110 -1.288 -22.555 1.00 90.69 275 GLU A O 1
ATOM 2112 N N . PHE A 1 276 ? -3.043 -2.412 -22.513 1.00 84.31 276 PHE A N 1
ATOM 2113 C CA . PHE A 1 276 ? -3.747 -1.559 -23.455 1.00 84.31 276 PHE A CA 1
ATOM 2114 C C . PHE A 1 276 ? -4.850 -0.803 -22.721 1.00 84.31 276 PHE A C 1
ATOM 2116 O O . PHE A 1 276 ? -5.556 -1.352 -21.878 1.00 84.31 276 PHE A O 1
ATOM 2123 N N . GLY A 1 277 ? -4.974 0.491 -23.011 1.00 70.06 277 GLY A N 1
ATOM 2124 C CA . GLY A 1 277 ? -6.046 1.305 -22.449 1.00 70.06 277 GLY A CA 1
ATOM 2125 C C . GLY A 1 277 ? -7.431 0.828 -22.910 1.00 70.06 277 GLY A C 1
ATOM 2126 O O . GLY A 1 277 ? -7.531 0.037 -23.850 1.00 70.06 277 GLY A O 1
ATOM 2127 N N . PRO A 1 278 ? -8.515 1.346 -22.301 1.00 67.19 278 PRO A N 1
ATOM 2128 C CA . PRO A 1 278 ? -9.877 1.025 -22.724 1.00 67.19 278 PRO A CA 1
ATOM 2129 C C . PRO A 1 278 ? -10.059 1.284 -24.222 1.00 67.19 278 PRO A C 1
ATOM 2131 O O . PRO A 1 278 ? -9.418 2.182 -24.776 1.00 67.19 278 PRO A O 1
ATOM 2134 N N . THR A 1 279 ? -10.940 0.514 -24.866 1.00 64.06 279 THR A N 1
ATOM 2135 C CA . THR A 1 279 ? -11.160 0.543 -26.317 1.00 64.06 279 THR A CA 1
ATOM 2136 C C . THR A 1 279 ? -11.408 1.974 -26.798 1.00 64.06 279 THR A C 1
ATOM 2138 O O . THR A 1 279 ? -12.429 2.592 -26.503 1.00 64.06 279 THR A O 1
ATOM 2141 N N . ARG A 1 280 ? -10.439 2.524 -27.529 1.00 68.38 280 ARG A N 1
ATOM 2142 C CA . ARG A 1 280 ? -10.501 3.837 -28.180 1.00 68.38 280 ARG A CA 1
ATOM 2143 C C . ARG A 1 280 ? -10.285 3.644 -29.676 1.00 68.38 280 ARG A C 1
ATOM 2145 O O . ARG A 1 280 ? -9.731 2.632 -30.091 1.00 68.38 280 ARG A O 1
ATOM 2152 N N . TYR A 1 281 ? -10.674 4.643 -30.472 1.00 72.50 281 TYR A N 1
ATOM 2153 C CA . TYR A 1 281 ? -10.447 4.653 -31.925 1.00 72.50 281 TYR A CA 1
ATOM 2154 C C . TYR A 1 281 ? -8.968 4.426 -32.298 1.00 72.50 281 TYR A C 1
ATOM 2156 O O . TYR A 1 281 ? -8.673 3.795 -33.306 1.00 72.50 281 TYR A O 1
ATOM 2164 N N . LEU A 1 282 ? -8.041 4.890 -31.452 1.00 78.38 282 LEU A N 1
ATOM 2165 C CA . LEU A 1 282 ? -6.622 4.554 -31.529 1.00 78.38 282 LEU A CA 1
ATOM 2166 C C . LEU A 1 282 ? -6.225 3.716 -30.315 1.00 78.38 282 LEU A C 1
ATOM 2168 O O . LEU A 1 282 ? -6.448 4.131 -29.172 1.00 78.38 282 LEU A O 1
ATOM 2172 N N . VAL A 1 283 ? -5.602 2.564 -30.571 1.00 79.50 283 VAL A N 1
ATOM 217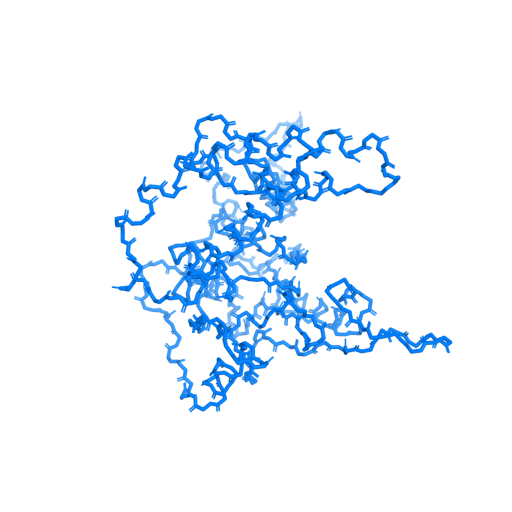3 C CA . VAL A 1 283 ? -4.990 1.734 -29.530 1.00 79.50 283 VAL A CA 1
ATOM 2174 C C . VAL A 1 283 ? -3.890 2.547 -28.856 1.00 79.50 283 VAL A C 1
ATOM 2176 O O . VAL A 1 283 ? -2.983 3.057 -29.513 1.00 79.50 283 VAL A O 1
ATOM 2179 N N . LYS A 1 284 ? -3.977 2.675 -27.532 1.00 84.00 284 LYS A N 1
ATOM 2180 C CA . LYS A 1 284 ? -2.961 3.335 -26.716 1.00 84.00 284 LYS A CA 1
ATOM 2181 C C . LYS A 1 284 ? -2.434 2.345 -25.692 1.00 84.00 284 LYS A C 1
ATOM 2183 O O . LYS A 1 284 ? -3.214 1.782 -24.927 1.00 84.00 284 LYS A O 1
ATOM 2188 N N . VAL A 1 285 ? -1.116 2.178 -25.669 1.00 86.44 285 VAL A N 1
ATOM 2189 C CA . VAL A 1 285 ? -0.429 1.436 -24.612 1.00 86.44 285 VAL A CA 1
ATOM 2190 C C . VAL A 1 285 ? -0.649 2.175 -23.294 1.00 86.44 285 VAL A C 1
ATOM 2192 O O . VAL A 1 285 ? -0.400 3.380 -23.193 1.00 86.44 285 VAL A O 1
ATOM 2195 N N . ALA A 1 286 ? -1.185 1.471 -22.308 1.00 86.94 286 ALA A N 1
ATOM 2196 C CA . ALA A 1 286 ? -1.372 1.995 -20.972 1.00 86.94 286 ALA A CA 1
ATOM 2197 C C . ALA A 1 286 ? -0.024 2.001 -20.244 1.00 86.94 286 ALA A C 1
ATOM 2199 O O . ALA A 1 286 ? 0.724 1.030 -20.297 1.00 86.94 286 ALA A O 1
ATOM 2200 N N . THR A 1 287 ? 0.300 3.109 -19.588 1.00 85.94 287 THR A N 1
ATOM 2201 C CA . THR A 1 287 ? 1.597 3.334 -18.932 1.00 85.94 287 THR A CA 1
ATOM 2202 C C . THR A 1 287 ? 1.390 3.539 -17.433 1.00 85.94 287 THR A C 1
ATOM 2204 O O . THR A 1 287 ? 0.369 3.125 -16.896 1.00 85.94 287 THR A O 1
ATOM 2207 N N . HIS A 1 288 ? 2.327 4.153 -16.715 1.00 87.69 288 HIS A N 1
ATOM 2208 C CA . HIS A 1 288 ? 2.185 4.416 -15.281 1.00 87.69 288 HIS A CA 1
ATOM 2209 C C . HIS A 1 288 ? 0.832 5.028 -14.849 1.00 87.69 288 HIS A C 1
ATOM 2211 O O . HIS A 1 288 ? 0.199 4.518 -13.919 1.00 87.69 288 HIS A O 1
ATOM 2217 N N . PRO A 1 289 ? 0.307 6.071 -15.522 1.00 83.06 289 PRO A N 1
ATOM 2218 C CA . PRO A 1 289 ? -1.070 6.501 -15.315 1.00 83.06 289 PRO A CA 1
ATOM 2219 C C . PRO A 1 289 ? -2.072 5.552 -15.994 1.00 83.06 289 PRO A C 1
ATOM 2221 O O . PRO A 1 289 ? -1.859 5.063 -17.102 1.00 83.06 289 PRO A O 1
ATOM 2224 N N . GLY A 1 290 ? -3.238 5.362 -15.373 1.00 83.56 290 GLY A N 1
ATOM 2225 C CA . GLY A 1 290 ? -4.397 4.748 -16.035 1.00 83.56 290 GLY A CA 1
ATOM 2226 C C . GLY A 1 290 ? -4.822 3.377 -15.518 1.00 83.56 290 GLY A C 1
ATOM 2227 O O . GLY A 1 290 ? -5.666 2.748 -16.145 1.00 83.56 290 GLY A O 1
ATOM 2228 N N . TYR A 1 291 ? -4.288 2.910 -14.388 1.00 91.88 291 TYR A N 1
ATOM 2229 C CA . TYR A 1 291 ? -4.841 1.740 -13.694 1.00 91.88 291 TYR A CA 1
ATOM 2230 C C . TYR A 1 291 ? -6.322 1.915 -13.322 1.00 91.88 291 TYR A C 1
ATOM 2232 O O . TYR A 1 291 ? -7.083 0.994 -13.610 1.00 91.88 291 TYR A O 1
ATOM 2240 N N . PRO A 1 292 ? -6.796 3.078 -12.814 1.00 91.06 292 PRO A N 1
ATOM 2241 C CA . PRO A 1 292 ? -8.211 3.240 -12.461 1.00 91.06 292 PRO A CA 1
ATOM 2242 C C . PRO A 1 292 ? -9.193 3.074 -13.631 1.00 91.06 292 PRO A C 1
ATOM 2244 O O . PRO A 1 292 ? -10.374 2.834 -13.413 1.00 91.06 292 PRO A O 1
ATOM 2247 N N . ALA A 1 293 ? -8.717 3.199 -14.875 1.00 87.88 293 ALA A N 1
ATOM 2248 C CA . ALA A 1 293 ? -9.530 3.010 -16.076 1.00 87.88 293 ALA A CA 1
ATOM 2249 C C . ALA A 1 293 ? -9.597 1.544 -16.549 1.00 87.88 293 ALA A C 1
ATOM 2251 O O . ALA A 1 293 ? -10.319 1.250 -17.499 1.00 87.88 293 ALA A O 1
ATOM 2252 N N . SER A 1 294 ? -8.825 0.645 -15.933 1.00 90.06 294 SER A N 1
ATOM 2253 C CA . SER A 1 294 ? -8.796 -0.783 -16.262 1.00 90.06 294 SER A CA 1
ATOM 2254 C C . SER A 1 294 ? -9.962 -1.535 -15.612 1.00 90.06 294 SER A C 1
ATOM 2256 O O . SER A 1 294 ? -10.437 -1.168 -14.532 1.00 90.06 294 SER A O 1
ATOM 2258 N N . ALA A 1 295 ? -10.407 -2.626 -16.237 1.00 91.56 295 ALA A N 1
ATOM 2259 C CA . ALA A 1 295 ? -11.422 -3.500 -15.646 1.00 91.56 295 ALA A CA 1
ATOM 2260 C C . ALA A 1 295 ? -10.907 -4.191 -14.368 1.00 91.56 295 ALA A C 1
ATOM 2262 O O . ALA A 1 295 ? -11.672 -4.439 -13.428 1.00 91.56 295 ALA A O 1
ATOM 2263 N N . GLN A 1 296 ? -9.598 -4.451 -14.310 1.00 95.06 296 GLN A N 1
ATOM 2264 C CA . GLN A 1 296 ? -8.916 -5.056 -13.172 1.00 95.06 296 GLN A CA 1
ATOM 2265 C C . GLN A 1 296 ? -9.002 -4.180 -11.925 1.00 95.06 296 GLN A C 1
ATOM 2267 O O . GLN A 1 296 ? -9.221 -4.718 -10.846 1.00 95.06 296 GLN A O 1
ATOM 2272 N N . TYR A 1 297 ? -8.938 -2.851 -12.058 1.00 96.25 297 TYR A N 1
ATOM 2273 C CA . TYR A 1 297 ? -9.114 -1.938 -10.923 1.00 96.25 297 TYR A CA 1
ATOM 2274 C C . TYR A 1 297 ? -10.478 -2.094 -10.256 1.00 96.25 297 TYR A C 1
ATOM 2276 O O . TYR A 1 297 ? -10.562 -2.316 -9.050 1.00 96.25 297 TYR A O 1
ATOM 2284 N N . MET A 1 298 ? -11.556 -2.056 -11.041 1.00 95.44 298 MET A N 1
ATOM 2285 C CA . MET A 1 298 ? -12.904 -2.218 -10.491 1.00 95.44 298 MET A CA 1
ATOM 2286 C C . MET A 1 298 ? -13.138 -3.621 -9.930 1.00 95.44 298 MET A C 1
ATOM 2288 O O . MET A 1 298 ? -13.858 -3.776 -8.944 1.00 95.44 298 MET A O 1
ATOM 2292 N N . THR A 1 299 ? -12.529 -4.638 -10.540 1.00 97.25 299 THR A N 1
ATOM 2293 C CA . THR A 1 299 ? -12.599 -6.020 -10.053 1.00 97.25 299 THR A CA 1
ATOM 2294 C C . THR A 1 299 ? -11.874 -6.161 -8.718 1.00 97.25 299 THR A C 1
ATOM 2296 O O . THR A 1 299 ? -12.461 -6.671 -7.771 1.00 97.25 299 THR A O 1
ATOM 2299 N N . ALA A 1 300 ? -10.651 -5.639 -8.608 1.00 97.81 300 ALA A N 1
ATOM 2300 C CA . ALA A 1 300 ? -9.867 -5.642 -7.378 1.00 97.81 300 ALA A CA 1
ATOM 2301 C C . ALA A 1 300 ? -10.554 -4.859 -6.252 1.00 97.81 300 ALA A C 1
ATOM 2303 O O . ALA A 1 300 ? -10.643 -5.348 -5.131 1.00 97.81 300 ALA A O 1
ATOM 2304 N N . LEU A 1 301 ? -11.116 -3.684 -6.553 1.00 97.50 301 LEU A N 1
ATOM 2305 C CA . LEU A 1 301 ? -11.845 -2.881 -5.570 1.00 97.50 301 LEU A CA 1
ATOM 2306 C C . LEU A 1 301 ? -13.067 -3.625 -5.009 1.00 97.50 301 LEU A C 1
ATOM 2308 O O . LEU A 1 301 ? -13.286 -3.632 -3.800 1.00 97.50 301 LEU A O 1
ATOM 2312 N N . ARG A 1 302 ? -13.860 -4.266 -5.879 1.00 97.44 302 ARG A N 1
ATOM 2313 C CA . ARG A 1 302 ? -15.008 -5.085 -5.452 1.00 97.44 302 ARG A CA 1
ATOM 2314 C C . ARG A 1 302 ? -14.573 -6.311 -4.669 1.00 97.44 302 ARG A C 1
ATOM 2316 O O . ARG A 1 302 ? -15.276 -6.716 -3.754 1.00 97.44 302 ARG A O 1
ATOM 2323 N N . ASP A 1 303 ? -13.454 -6.908 -5.052 1.00 97.81 303 ASP A N 1
ATOM 2324 C CA . ASP A 1 303 ? -12.915 -8.073 -4.374 1.00 97.81 303 ASP A CA 1
ATOM 2325 C C . ASP A 1 303 ? -12.488 -7.728 -2.947 1.00 97.81 303 ASP A C 1
ATOM 2327 O O . ASP A 1 303 ? -12.977 -8.334 -2.002 1.00 97.81 303 ASP A O 1
ATOM 2331 N N . LEU A 1 304 ? -11.706 -6.658 -2.775 1.00 97.94 304 LEU A N 1
ATOM 2332 C CA . LEU A 1 304 ? -11.338 -6.142 -1.454 1.00 97.94 304 LEU A CA 1
ATOM 2333 C C . LEU A 1 304 ? -12.559 -5.818 -0.600 1.00 97.94 304 LEU A C 1
ATOM 2335 O O . LEU A 1 304 ? -12.591 -6.196 0.560 1.00 97.94 304 LEU A O 1
ATOM 2339 N N . ALA A 1 305 ? -13.580 -5.181 -1.178 1.00 96.06 305 ALA A N 1
ATOM 2340 C CA . ALA A 1 305 ? -14.810 -4.856 -0.460 1.00 96.06 305 ALA A CA 1
ATOM 2341 C C . ALA A 1 305 ? -15.624 -6.085 -0.003 1.00 96.06 305 ALA A C 1
ATOM 2343 O O . ALA A 1 305 ? -16.520 -5.926 0.824 1.00 96.06 305 ALA A O 1
ATOM 2344 N N . ARG A 1 306 ? -15.370 -7.276 -0.569 1.00 95.94 306 ARG A N 1
ATOM 2345 C CA . ARG A 1 306 ? -15.958 -8.545 -0.104 1.00 95.94 306 ARG A CA 1
ATOM 2346 C C . ARG A 1 306 ? -15.116 -9.220 0.973 1.00 95.94 306 ARG A C 1
ATOM 2348 O O . ARG A 1 306 ? -15.699 -9.890 1.816 1.00 95.94 306 ARG A O 1
ATOM 2355 N N . LYS A 1 307 ? -13.789 -9.083 0.887 1.00 95.38 307 LYS A N 1
ATOM 2356 C CA . LYS A 1 307 ? -12.827 -9.672 1.828 1.00 95.38 307 LYS A CA 1
ATOM 2357 C C . LYS A 1 307 ? -12.925 -9.047 3.214 1.00 95.38 307 LYS A C 1
ATOM 2359 O O . LYS A 1 307 ? -12.885 -9.756 4.208 1.00 95.38 307 LYS A O 1
ATOM 2364 N N . ILE A 1 308 ? -13.055 -7.723 3.248 1.00 94.75 308 ILE A N 1
ATOM 2365 C CA . ILE A 1 308 ? -13.282 -6.943 4.471 1.00 94.75 308 ILE A CA 1
ATOM 2366 C C . ILE A 1 308 ? -14.767 -6.838 4.752 1.00 94.75 308 ILE A C 1
ATOM 2368 O O . ILE A 1 308 ? -15.566 -6.902 3.787 1.00 94.75 308 ILE A O 1
#

pLDDT: mean 79.31, std 18.97, range [35.69, 98.69]